Protein AF-B4K2S1-F1 (afdb_monomer_lite)

Radius of gyration: 36.18 Å; chains: 1; bounding box: 112×70×120 Å

Organism: Drosophila grimshawi (NCBI:txid7222)

pLDDT: mean 70.35, std 26.41, range [23.83, 98.25]

Sequence (369 aa):
MHHQQQEQQDNASEANSSDKMQNLFQAGNGLHYSKKSENYGTELRSTKSFSSVDDTKKKKNVSNEPVEVFLGGSCNPTTWRADVAIPALKELGISFYNPQVSDWTPDLIELEHRAKEKARVLFFVMDSETRASAGAIEAAHIAGQNCKQLVLVLHPYKPNQNILNEPISHQEYLDLIRNQLILKELVSRRGLPVLDNIPSGLQRTKDILAGIWDPPSKISSILNTVRGAFDRVNPQGELLTVEQCKRALLFLGYAQSLVNLNNLTKIIINQRESLKLLHTQSTKASSKQLAEEEELLDSTQQQQQQPSQQNCNSSTMPNHELIDFDLFCVISAYLSVLQQEIHESGCISPIKGTNVPPPQVYFTNGESC

InterPro domains:
  IPR039470 Nucleoside 2-deoxyribosyltransferase-like [PF15891] (68-157)

Structure (mmCIF, N/CA/C/O backbone):
data_AF-B4K2S1-F1
#
_entry.id   AF-B4K2S1-F1
#
loop_
_atom_site.group_PDB
_atom_site.id
_atom_site.type_symbol
_atom_site.label_atom_id
_atom_site.label_alt_id
_atom_site.label_comp_id
_atom_site.label_asym_id
_atom_site.label_entity_id
_atom_site.label_seq_id
_atom_site.pdbx_PDB_ins_code
_atom_site.Cartn_x
_atom_site.Cartn_y
_atom_site.Cartn_z
_atom_site.occupancy
_atom_site.B_iso_or_equiv
_atom_site.auth_seq_id
_atom_site.auth_comp_id
_atom_site.auth_asym_id
_atom_site.auth_atom_id
_atom_site.pdbx_PDB_model_num
ATOM 1 N N . MET A 1 1 ? 70.681 -8.640 7.092 1.00 37.59 1 MET A N 1
ATOM 2 C CA . MET A 1 1 ? 71.041 -9.031 5.714 1.00 37.59 1 MET A CA 1
ATOM 3 C C . MET A 1 1 ? 70.298 -8.119 4.751 1.00 37.59 1 MET A C 1
ATOM 5 O O . MET A 1 1 ? 69.103 -7.974 4.947 1.00 37.59 1 MET A O 1
ATOM 9 N N . HIS A 1 2 ? 71.068 -7.476 3.858 1.00 34.84 2 HIS A N 1
ATOM 10 C CA . HIS A 1 2 ? 70.786 -6.741 2.598 1.00 34.84 2 HIS A CA 1
ATOM 11 C C . HIS A 1 2 ? 69.327 -6.502 2.169 1.00 34.84 2 HIS A C 1
ATOM 13 O O . HIS A 1 2 ? 68.510 -7.396 2.314 1.00 34.84 2 HIS A O 1
ATOM 19 N N . HIS A 1 3 ? 68.909 -5.415 1.511 1.00 35.38 3 HIS A N 1
ATOM 20 C CA . HIS A 1 3 ? 69.455 -4.162 0.940 1.00 35.38 3 HIS A CA 1
ATOM 21 C C . HIS A 1 3 ? 68.172 -3.374 0.518 1.00 35.38 3 HIS A C 1
ATOM 23 O O . HIS A 1 3 ? 67.199 -4.008 0.125 1.00 35.38 3 HIS A O 1
ATOM 29 N N . GLN A 1 4 ? 67.994 -2.079 0.821 1.00 32.50 4 GLN A N 1
ATOM 30 C CA . GLN A 1 4 ? 68.390 -0.899 0.015 1.00 32.50 4 GLN A CA 1
ATOM 31 C C . GLN A 1 4 ? 67.547 -0.722 -1.283 1.00 32.50 4 GLN A C 1
ATOM 33 O O . GLN A 1 4 ? 67.605 -1.596 -2.135 1.00 32.50 4 GLN A O 1
ATOM 38 N N . GLN A 1 5 ? 66.596 0.243 -1.307 1.00 35.75 5 GLN A N 1
ATOM 39 C CA . GLN A 1 5 ? 66.582 1.541 -2.064 1.00 35.75 5 GLN A CA 1
ATOM 40 C C . GLN A 1 5 ? 66.397 1.370 -3.600 1.00 35.75 5 GLN A C 1
ATOM 42 O O . GLN A 1 5 ? 66.838 0.372 -4.139 1.00 35.75 5 GLN A O 1
ATOM 47 N N . GLN A 1 6 ? 65.776 2.242 -4.407 1.00 33.81 6 GLN A N 1
ATOM 48 C CA . GLN A 1 6 ? 65.413 3.659 -4.303 1.00 33.81 6 GLN A CA 1
ATOM 49 C C . GLN A 1 6 ? 64.486 4.050 -5.479 1.00 33.81 6 GLN A C 1
ATOM 51 O O . GLN A 1 6 ? 64.653 3.555 -6.587 1.00 33.81 6 GLN A O 1
ATOM 56 N N . GLU A 1 7 ? 63.528 4.931 -5.188 1.00 35.44 7 GLU A N 1
ATOM 57 C CA . GLU A 1 7 ? 63.179 6.189 -5.881 1.00 35.44 7 GLU A CA 1
ATOM 58 C C . GLU A 1 7 ? 63.611 6.446 -7.341 1.00 35.44 7 GLU A C 1
ATOM 60 O O . GLU A 1 7 ? 64.789 6.363 -7.672 1.00 35.44 7 GLU A O 1
ATOM 65 N N . GLN A 1 8 ? 62.691 7.031 -8.124 1.00 31.20 8 GLN A N 1
ATOM 66 C CA . GLN A 1 8 ? 62.992 8.266 -8.866 1.00 31.20 8 GLN A CA 1
ATOM 67 C C . GLN A 1 8 ? 61.721 9.071 -9.194 1.00 31.20 8 GLN A C 1
ATOM 69 O O . GLN A 1 8 ? 60.780 8.574 -9.812 1.00 31.20 8 GLN A O 1
ATOM 74 N N . GLN A 1 9 ? 61.717 10.318 -8.718 1.00 34.84 9 GLN A N 1
ATOM 75 C CA . GLN A 1 9 ? 60.929 11.443 -9.219 1.00 34.84 9 GLN A CA 1
ATOM 76 C C . GLN A 1 9 ? 61.530 11.928 -10.540 1.00 34.84 9 GLN A C 1
ATOM 78 O O . GLN A 1 9 ? 62.746 11.878 -10.688 1.00 34.84 9 GLN A O 1
ATOM 83 N N . ASP A 1 10 ? 60.704 12.510 -11.409 1.00 29.31 10 ASP A N 1
ATOM 84 C CA . ASP A 1 10 ? 61.123 13.636 -12.242 1.00 29.31 10 ASP A CA 1
ATOM 85 C C . ASP A 1 10 ? 59.939 14.559 -12.556 1.00 29.31 10 ASP A C 1
ATOM 87 O O . ASP A 1 10 ? 58.768 14.191 -12.451 1.00 29.31 10 ASP A O 1
ATOM 91 N N . ASN A 1 11 ? 60.293 15.807 -12.833 1.00 28.73 11 ASN A N 1
ATOM 92 C CA . ASN A 1 11 ? 59.547 17.028 -12.567 1.00 28.73 11 ASN A CA 1
ATOM 93 C C . ASN A 1 11 ? 59.281 17.814 -13.875 1.00 28.73 11 ASN A C 1
ATOM 95 O O . ASN A 1 11 ? 60.034 17.684 -14.834 1.00 28.73 11 ASN A O 1
ATOM 99 N N . ALA A 1 12 ? 58.303 18.725 -13.810 1.00 30.77 12 ALA A N 1
ATOM 100 C CA . ALA A 1 12 ? 58.209 20.007 -14.535 1.00 30.77 12 ALA A CA 1
ATOM 101 C C . ALA A 1 12 ? 57.611 20.129 -15.976 1.00 30.77 12 ALA A C 1
ATOM 103 O O . ALA A 1 12 ? 58.151 19.660 -16.970 1.00 30.77 12 ALA A O 1
ATOM 104 N N . SER A 1 13 ? 56.544 20.954 -16.018 1.00 28.53 13 SER A N 1
ATOM 105 C CA . SER A 1 13 ? 56.309 22.182 -16.828 1.00 28.53 13 SER A CA 1
ATOM 106 C C . SER A 1 13 ? 55.915 22.185 -18.327 1.00 28.53 13 SER A C 1
ATOM 108 O O . SER A 1 13 ? 56.674 21.783 -19.196 1.00 28.53 13 SER A O 1
ATOM 110 N N . GLU A 1 14 ? 54.786 22.886 -18.550 1.00 27.66 14 GLU A N 1
ATOM 111 C CA . GLU A 1 14 ? 54.481 23.937 -19.555 1.00 27.66 14 GLU A CA 1
ATOM 112 C C . GLU A 1 14 ? 54.044 23.650 -21.019 1.00 27.66 14 GLU A C 1
ATOM 114 O O . GLU A 1 14 ? 54.748 23.060 -21.825 1.00 27.66 14 GLU A O 1
ATOM 119 N N . ALA A 1 15 ? 52.914 24.313 -21.343 1.00 27.16 15 ALA A N 1
ATOM 120 C CA . ALA A 1 15 ? 52.601 25.115 -22.541 1.00 27.16 15 ALA A CA 1
ATOM 121 C C . ALA A 1 15 ? 51.889 24.517 -23.789 1.00 27.16 15 ALA A C 1
ATOM 123 O O . ALA A 1 15 ? 52.421 23.721 -24.547 1.00 27.16 15 ALA A O 1
ATOM 124 N N . ASN A 1 16 ? 50.730 25.148 -24.054 1.00 25.97 16 ASN A N 1
ATOM 125 C CA . ASN A 1 16 ? 50.201 25.683 -25.323 1.00 25.97 16 ASN A CA 1
ATOM 126 C C . ASN A 1 16 ? 49.608 24.804 -26.454 1.00 25.97 16 ASN A C 1
ATOM 128 O O . ASN A 1 16 ? 50.313 24.174 -27.228 1.00 25.97 16 ASN A O 1
ATOM 132 N N . SER A 1 17 ? 48.317 25.102 -26.689 1.00 26.78 17 SER A N 1
ATOM 133 C CA . SER A 1 17 ? 47.713 25.574 -27.955 1.00 26.78 17 SER A CA 1
ATOM 134 C C . SER A 1 17 ? 47.182 24.578 -29.000 1.00 26.78 17 SER A C 1
ATOM 136 O O . SER A 1 17 ? 47.863 23.653 -29.424 1.00 26.78 17 SER A O 1
ATOM 138 N N . SER A 1 18 ? 46.023 24.993 -29.551 1.00 26.72 18 SER A N 1
ATOM 139 C CA . SER A 1 18 ? 45.386 24.656 -30.849 1.00 26.72 18 SER A CA 1
ATOM 140 C C . SER A 1 18 ? 44.785 23.242 -30.965 1.00 26.72 18 SER A C 1
ATOM 142 O O . SER A 1 18 ? 45.404 22.274 -30.567 1.00 26.72 18 SER A O 1
ATOM 144 N N . ASP A 1 19 ? 43.561 23.017 -31.456 1.00 29.98 19 ASP A N 1
ATOM 145 C CA . ASP A 1 19 ? 42.877 23.721 -32.540 1.00 29.98 19 ASP A CA 1
ATOM 146 C C . ASP A 1 19 ? 41.340 23.735 -32.438 1.00 29.98 19 ASP A C 1
ATOM 148 O O . ASP A 1 19 ? 40.689 22.828 -31.919 1.00 29.98 19 ASP A O 1
ATOM 152 N N . LYS A 1 20 ? 40.791 24.818 -32.998 1.00 28.39 20 LYS A N 1
ATOM 153 C CA . LYS A 1 20 ? 39.378 25.101 -33.285 1.00 28.39 20 LYS A CA 1
ATOM 154 C C . LYS A 1 20 ? 38.900 24.338 -34.524 1.00 28.39 20 LYS A C 1
ATOM 156 O O . LYS A 1 20 ? 39.681 24.153 -35.443 1.00 28.39 20 LYS A O 1
ATOM 161 N N . MET A 1 21 ? 37.587 24.102 -34.612 1.00 27.36 21 MET A N 1
ATOM 162 C CA . MET A 1 21 ? 36.674 24.380 -35.750 1.00 27.36 21 MET A CA 1
ATOM 163 C C . MET A 1 21 ? 35.331 23.685 -35.429 1.00 27.36 21 MET A C 1
ATOM 165 O O . MET A 1 21 ? 35.341 22.588 -34.897 1.00 27.36 21 MET A O 1
ATOM 169 N N . GLN A 1 22 ? 34.130 24.207 -35.672 1.00 28.95 22 GLN A N 1
ATOM 170 C CA . GLN A 1 22 ? 33.654 25.275 -36.547 1.00 28.95 22 GLN A CA 1
ATOM 171 C C . GLN A 1 22 ? 32.199 25.576 -36.144 1.00 28.95 22 GLN A C 1
ATOM 173 O O . GLN A 1 22 ? 31.423 24.648 -35.935 1.00 28.95 22 GLN A O 1
ATOM 178 N N . ASN A 1 23 ? 31.805 26.849 -36.100 1.00 24.78 23 ASN A N 1
ATOM 179 C CA . ASN A 1 23 ? 30.413 27.241 -36.296 1.00 24.78 23 ASN A CA 1
ATOM 180 C C . ASN A 1 23 ? 30.345 28.619 -36.975 1.00 24.78 23 ASN A C 1
ATOM 182 O O . ASN A 1 23 ? 30.964 29.572 -36.514 1.00 24.78 23 ASN A O 1
ATOM 186 N N . LEU A 1 24 ? 29.520 28.654 -38.025 1.00 24.28 24 LEU A N 1
ATOM 187 C CA . LEU A 1 24 ? 28.598 29.719 -38.434 1.00 24.28 24 LEU A CA 1
ATOM 188 C C . LEU A 1 24 ? 29.069 31.035 -39.111 1.00 24.28 24 LEU A C 1
ATOM 190 O O . LEU A 1 24 ? 29.778 31.860 -38.551 1.00 24.28 24 LEU A O 1
ATOM 194 N N . PHE A 1 25 ? 28.408 31.243 -40.263 1.00 25.42 25 PHE A N 1
ATOM 195 C CA . PHE A 1 25 ? 27.874 32.473 -40.879 1.00 25.42 25 PHE A CA 1
ATOM 196 C C . PHE A 1 25 ? 28.772 33.474 -41.627 1.00 25.42 25 PHE A C 1
ATOM 198 O O . PHE A 1 25 ? 29.566 34.194 -41.041 1.00 25.42 25 PHE A O 1
ATOM 205 N N . GLN A 1 26 ? 28.442 33.642 -42.918 1.00 27.00 26 GLN A N 1
ATOM 206 C CA . GLN A 1 26 ? 28.253 34.909 -43.658 1.00 27.00 26 GLN A CA 1
ATOM 207 C C . GLN A 1 26 ? 27.414 34.564 -44.913 1.00 27.00 26 GLN A C 1
ATOM 209 O O . GLN A 1 26 ? 27.761 33.646 -45.644 1.00 27.00 26 GLN A O 1
ATOM 214 N N . ALA A 1 27 ? 26.160 35.008 -45.048 1.00 26.55 27 ALA A N 1
ATOM 215 C CA . ALA A 1 27 ? 25.679 36.343 -45.430 1.00 26.55 27 ALA A CA 1
ATOM 216 C C . ALA A 1 27 ? 25.989 36.719 -46.895 1.00 26.55 27 ALA A C 1
ATOM 218 O O . ALA A 1 27 ? 27.134 36.948 -47.264 1.00 26.55 27 ALA A O 1
ATOM 219 N N . GLY A 1 28 ? 24.929 36.842 -47.700 1.00 27.45 28 GLY A N 1
ATOM 220 C CA . GLY A 1 28 ? 24.956 37.362 -49.068 1.00 27.45 28 GLY A CA 1
ATOM 221 C C . GLY A 1 28 ? 23.536 37.652 -49.560 1.00 27.45 28 GLY A C 1
ATOM 222 O O . GLY A 1 28 ? 22.871 36.774 -50.096 1.00 27.45 28 GLY A O 1
ATOM 223 N N . ASN A 1 29 ? 23.069 38.878 -49.313 1.00 27.11 29 ASN A N 1
ATOM 224 C CA . ASN A 1 29 ? 21.771 39.415 -49.733 1.00 27.11 29 ASN A CA 1
ATOM 225 C C . ASN A 1 29 ? 21.826 39.956 -51.171 1.00 27.11 29 ASN A C 1
ATOM 227 O O . ASN A 1 29 ? 22.808 40.586 -51.557 1.00 27.11 29 ASN A O 1
ATOM 231 N N . GLY A 1 30 ? 20.714 39.822 -51.902 1.00 26.41 30 GLY A N 1
ATOM 232 C CA . GLY A 1 30 ? 20.491 40.440 -53.211 1.00 26.41 30 GLY A CA 1
ATOM 233 C C . GLY A 1 30 ? 19.007 40.703 -53.504 1.00 26.41 30 GLY A C 1
ATOM 234 O O . GLY A 1 30 ? 18.333 39.853 -54.061 1.00 26.41 30 GLY A O 1
ATOM 235 N N . LEU A 1 31 ? 18.559 41.904 -53.115 1.00 26.08 31 LEU A N 1
ATOM 236 C CA . LEU A 1 31 ? 17.626 42.840 -53.778 1.00 26.08 31 LEU A CA 1
ATOM 237 C C . LEU A 1 31 ? 16.205 42.429 -54.259 1.00 26.08 31 LEU A C 1
ATOM 239 O O . LEU A 1 31 ? 16.017 41.664 -55.194 1.00 26.08 31 LEU A O 1
ATOM 243 N N . HIS A 1 32 ? 15.254 43.233 -53.755 1.00 27.67 32 HIS A N 1
ATOM 244 C CA . HIS A 1 32 ? 14.254 44.060 -54.469 1.00 27.67 32 HIS A CA 1
ATOM 245 C C . HIS A 1 32 ? 12.749 43.803 -54.221 1.00 27.67 32 HIS A C 1
ATOM 247 O O . HIS A 1 32 ? 12.192 42.738 -54.453 1.00 27.67 32 HIS A O 1
ATOM 253 N N . TYR A 1 33 ? 12.106 44.885 -53.769 1.00 23.83 33 TYR A N 1
ATOM 254 C CA . TYR A 1 33 ? 10.697 45.102 -53.420 1.00 23.83 33 TYR A CA 1
ATOM 255 C C . TYR A 1 33 ? 9.726 45.032 -54.616 1.00 23.83 33 TYR A C 1
ATOM 257 O O . TYR A 1 33 ? 10.010 45.671 -55.628 1.00 23.83 33 TYR A O 1
ATOM 265 N N . SER A 1 34 ? 8.519 44.460 -54.423 1.00 25.62 34 SER A N 1
ATOM 266 C CA . SER A 1 34 ? 7.231 45.139 -54.721 1.00 25.62 34 SER A CA 1
ATOM 267 C C . SER A 1 34 ? 5.971 44.389 -54.212 1.00 25.62 34 SER A C 1
ATOM 269 O O . SER A 1 34 ? 5.609 43.333 -54.713 1.00 25.62 34 SER A O 1
ATOM 271 N N . LYS A 1 35 ? 5.296 44.984 -53.217 1.00 25.73 35 LYS A N 1
ATOM 272 C CA . LYS A 1 35 ? 3.844 45.279 -53.098 1.00 25.73 35 LYS A CA 1
ATOM 273 C C . LYS A 1 35 ? 2.789 44.298 -53.685 1.00 25.73 35 LYS A C 1
ATOM 275 O O . LYS A 1 35 ? 2.522 44.356 -54.879 1.00 25.73 35 LYS A O 1
ATOM 280 N N . LYS A 1 36 ? 2.002 43.624 -52.824 1.00 25.25 36 LYS A N 1
ATOM 281 C CA . LYS A 1 36 ? 0.531 43.809 -52.638 1.00 25.25 36 LYS A CA 1
ATOM 282 C C . LYS A 1 36 ? -0.096 42.765 -51.693 1.00 25.25 36 LYS A C 1
ATOM 284 O O . LYS A 1 36 ? 0.423 41.675 -51.511 1.00 25.25 36 LYS A O 1
ATOM 289 N N . SER A 1 37 ? -1.209 43.191 -51.100 1.00 27.81 37 SER A N 1
ATOM 290 C CA . SER A 1 37 ? -2.151 42.496 -50.219 1.00 27.81 37 SER A CA 1
ATOM 291 C C . SER A 1 37 ? -2.709 41.189 -50.782 1.00 27.81 37 SER A C 1
ATOM 293 O O . SER A 1 37 ? -3.008 41.159 -51.969 1.00 27.81 37 SER A O 1
ATOM 295 N N . GLU A 1 38 ? -2.990 40.206 -49.919 1.00 24.88 38 GLU A N 1
ATOM 296 C CA . GLU A 1 38 ? -4.340 39.646 -49.700 1.00 24.88 38 GLU A CA 1
ATOM 297 C C . GLU A 1 38 ? -4.339 38.444 -48.739 1.00 24.88 38 GLU A C 1
ATOM 299 O O . GLU A 1 38 ? -3.344 37.747 -48.559 1.00 24.88 38 GLU A O 1
ATOM 304 N N . ASN A 1 39 ? -5.494 38.275 -48.093 1.00 37.00 39 ASN A N 1
ATOM 305 C CA . ASN A 1 39 ? -5.885 37.220 -47.166 1.00 37.00 39 ASN A CA 1
ATOM 306 C C . ASN A 1 39 ? -5.498 35.805 -47.615 1.00 37.00 39 ASN A C 1
ATOM 308 O O . ASN A 1 39 ? -5.824 35.412 -48.729 1.00 37.00 39 ASN A O 1
ATOM 312 N N . TYR A 1 40 ? -4.999 34.995 -46.678 1.00 26.02 40 TYR A N 1
ATOM 313 C CA . TYR A 1 40 ? -5.119 33.539 -46.736 1.00 26.02 40 TYR A CA 1
ATOM 314 C C . TYR A 1 40 ? -5.434 32.983 -45.347 1.00 26.02 40 TYR A C 1
ATOM 316 O O . TYR A 1 40 ? -4.581 32.928 -44.466 1.00 26.02 40 TYR A O 1
ATOM 324 N N . GLY A 1 41 ? -6.672 32.527 -45.171 1.00 34.78 41 GLY A N 1
ATOM 325 C CA . GLY A 1 41 ? -6.892 31.302 -44.423 1.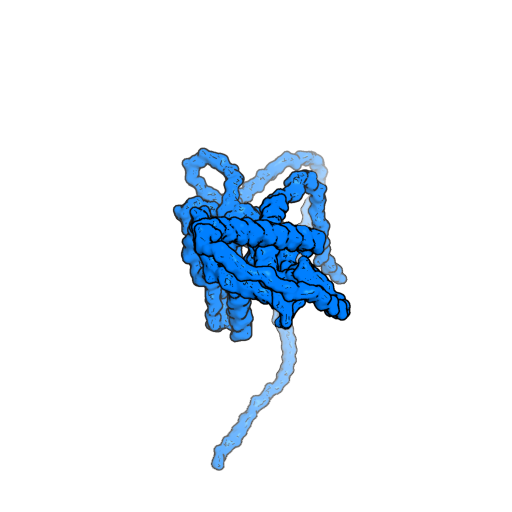00 34.78 41 GLY A CA 1
ATOM 326 C C . GLY A 1 41 ? -6.822 30.155 -45.416 1.00 34.78 41 GLY A C 1
ATOM 327 O O . GLY A 1 41 ? -7.592 30.179 -46.368 1.00 34.78 41 GLY A O 1
ATOM 328 N N . THR A 1 42 ? -5.935 29.178 -45.219 1.00 28.38 42 THR A N 1
ATOM 329 C CA . THR A 1 42 ? -6.174 27.774 -45.596 1.00 28.38 42 THR A CA 1
ATOM 330 C C . THR A 1 42 ? -5.104 26.839 -45.009 1.00 28.38 42 THR A C 1
ATOM 332 O O . THR A 1 42 ? -3.924 27.165 -44.966 1.00 28.38 42 THR A O 1
ATOM 335 N N . GLU A 1 43 ? -5.581 25.656 -44.620 1.00 28.23 43 GLU A N 1
ATOM 336 C CA . GLU A 1 43 ? -4.901 24.350 -44.579 1.00 28.23 43 GLU A CA 1
ATOM 337 C C . GLU A 1 43 ? -3.970 23.986 -43.411 1.00 28.23 43 GLU A C 1
ATOM 339 O O . GLU A 1 43 ? -2.746 24.088 -43.434 1.00 28.23 43 GLU A O 1
ATOM 344 N N . LEU A 1 44 ? -4.623 23.357 -42.429 1.00 29.77 44 LEU A N 1
ATOM 345 C CA . LEU A 1 44 ? -4.085 22.312 -41.565 1.00 29.77 44 LEU A CA 1
ATOM 346 C C . LEU A 1 44 ? -3.413 21.210 -42.401 1.00 29.77 44 LEU A C 1
ATOM 348 O O . LEU A 1 44 ? -4.088 20.354 -42.978 1.00 29.77 44 LEU A O 1
ATOM 352 N N . ARG A 1 45 ? -2.079 21.160 -42.395 1.00 29.77 45 ARG A N 1
ATOM 353 C CA . ARG A 1 45 ? -1.347 19.967 -42.826 1.00 29.77 45 ARG A CA 1
ATOM 354 C C . ARG A 1 45 ? -1.214 19.018 -41.638 1.00 29.77 45 ARG A C 1
ATOM 356 O O . ARG A 1 45 ? -0.332 19.142 -40.797 1.00 29.77 45 ARG A O 1
ATOM 363 N N . SER A 1 46 ? -2.163 18.089 -41.573 1.00 38.78 46 SER A N 1
ATOM 364 C CA . SER A 1 46 ? -2.177 16.949 -40.662 1.00 38.78 46 SER A CA 1
ATOM 365 C C . SER A 1 46 ? -0.969 16.043 -40.925 1.00 38.78 46 SER A C 1
ATOM 367 O O . SER A 1 46 ? -0.904 15.378 -41.958 1.00 38.78 46 SER A O 1
ATOM 369 N N . THR A 1 47 ? -0.032 15.978 -39.980 1.00 32.50 47 THR A N 1
ATOM 370 C CA . THR A 1 47 ? 0.889 14.844 -39.840 1.00 32.50 47 THR A CA 1
ATOM 371 C C . THR A 1 47 ? 0.405 13.999 -38.671 1.00 32.50 47 THR A C 1
ATOM 373 O O . THR A 1 47 ? 0.658 14.300 -37.507 1.00 32.50 47 THR A O 1
ATOM 376 N N . LYS A 1 48 ? -0.380 12.972 -39.006 1.00 35.16 48 LYS A N 1
ATOM 377 C CA . LYS A 1 48 ? -0.819 11.919 -38.091 1.00 35.16 48 LYS A CA 1
ATOM 378 C C . LYS A 1 48 ? 0.394 11.102 -37.640 1.00 35.16 48 LYS A C 1
ATOM 380 O O . LYS A 1 48 ? 1.021 10.460 -38.478 1.00 35.16 48 LYS A O 1
ATOM 385 N N . SER A 1 49 ? 0.636 11.058 -36.335 1.00 30.44 49 SER A N 1
ATOM 386 C CA . SER A 1 49 ? 1.372 9.971 -35.688 1.00 30.44 49 SER 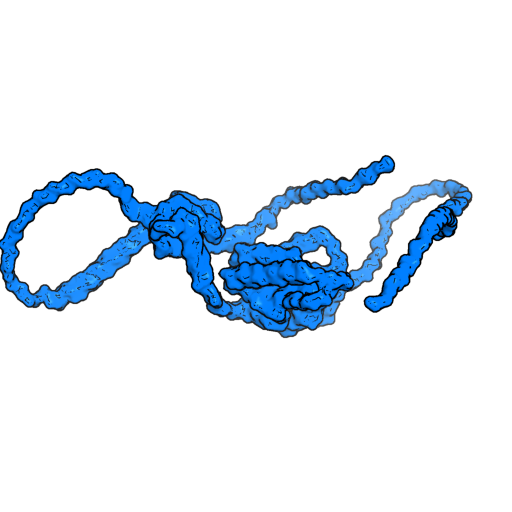A CA 1
ATOM 387 C C . SER A 1 49 ? 0.371 9.192 -34.844 1.00 30.44 49 SER A C 1
ATOM 389 O O . SER A 1 49 ? -0.290 9.743 -33.967 1.00 30.44 49 SER A O 1
ATOM 391 N N . PHE A 1 50 ? 0.177 7.933 -35.223 1.00 30.31 50 PHE A N 1
ATOM 392 C CA . PHE A 1 50 ? -0.832 7.026 -34.695 1.00 30.31 50 PHE A CA 1
ATOM 393 C C . PHE A 1 50 ? -0.472 6.575 -33.274 1.00 30.31 50 PHE A C 1
ATOM 395 O O . PHE A 1 50 ? 0.572 5.963 -33.066 1.00 30.31 50 PHE A O 1
ATOM 402 N N . SER A 1 51 ? -1.367 6.809 -32.312 1.00 35.22 51 SER A N 1
ATOM 403 C CA . SER A 1 51 ? -1.490 5.941 -31.142 1.00 35.22 51 SER A CA 1
ATOM 404 C C . SER A 1 51 ? -2.087 4.612 -31.612 1.00 35.22 51 SER A C 1
ATOM 406 O O . SER A 1 51 ? -3.091 4.590 -32.326 1.00 35.22 51 SER A O 1
ATOM 408 N N . SER A 1 52 ? -1.437 3.499 -31.276 1.00 34.41 52 SER A N 1
ATOM 409 C CA . SER A 1 52 ? -1.892 2.168 -31.679 1.00 34.41 52 SER A CA 1
ATOM 410 C C . SER A 1 52 ? -3.168 1.802 -30.914 1.00 34.41 52 SER A C 1
ATOM 412 O O . SER A 1 52 ? -3.123 1.379 -29.759 1.00 34.41 52 SER A O 1
ATOM 414 N N . VAL A 1 53 ? -4.316 2.022 -31.553 1.00 42.22 53 VAL A N 1
ATOM 415 C CA . VAL A 1 53 ? -5.581 1.355 -31.244 1.00 42.22 53 VAL A CA 1
ATOM 416 C C . VAL A 1 53 ? -5.688 0.168 -32.193 1.00 42.22 53 VAL A C 1
ATOM 418 O O . VAL A 1 53 ? -5.813 0.348 -33.401 1.00 42.22 53 VAL A O 1
ATOM 421 N N . ASP A 1 54 ? -5.576 -1.047 -31.663 1.00 37.25 54 ASP A N 1
ATOM 422 C CA . ASP A 1 54 ? -5.787 -2.247 -32.468 1.00 37.25 54 ASP A CA 1
ATOM 423 C C . ASP A 1 54 ? -7.297 -2.469 -32.645 1.00 37.25 54 ASP A C 1
ATOM 425 O O . ASP A 1 54 ? -8.034 -2.767 -31.699 1.00 37.25 54 ASP A O 1
ATOM 429 N N . ASP A 1 55 ? -7.749 -2.250 -33.878 1.00 36.78 55 ASP A N 1
ATOM 430 C CA . ASP A 1 55 ? -9.109 -2.438 -34.370 1.00 36.78 55 ASP A CA 1
ATOM 431 C C . ASP A 1 55 ? -9.442 -3.938 -34.453 1.00 36.78 55 ASP A C 1
ATOM 433 O O . ASP A 1 55 ? -9.114 -4.625 -35.423 1.00 36.78 55 ASP A O 1
ATOM 437 N N . THR A 1 56 ? -10.215 -4.449 -33.494 1.00 36.56 56 THR A N 1
ATOM 438 C CA . THR A 1 56 ? -11.104 -5.587 -33.767 1.00 36.56 56 THR A CA 1
ATOM 439 C C . THR A 1 56 ? -12.523 -5.069 -33.954 1.00 36.56 56 THR A C 1
ATOM 441 O O . THR A 1 56 ? -13.157 -4.514 -33.060 1.00 36.56 56 THR A O 1
ATOM 444 N N . LYS A 1 57 ? -13.027 -5.225 -35.181 1.00 39.03 57 LYS A N 1
ATOM 445 C CA . LYS A 1 57 ? -14.353 -4.789 -35.628 1.00 39.03 57 LYS A CA 1
ATOM 446 C C . LYS A 1 57 ? -15.475 -5.270 -34.695 1.00 39.03 57 LYS A C 1
ATOM 448 O O . LYS A 1 57 ? -16.007 -6.365 -34.870 1.00 39.03 57 LYS A O 1
ATOM 453 N N . LYS A 1 58 ? -15.944 -4.390 -33.808 1.00 33.50 58 LYS A N 1
ATOM 454 C CA . LYS A 1 58 ? -17.345 -4.336 -33.360 1.00 33.50 58 LYS A CA 1
ATOM 455 C C . LYS A 1 58 ? -17.656 -2.940 -32.817 1.00 33.50 58 LYS A C 1
ATOM 457 O O . LYS A 1 58 ? -17.165 -2.547 -31.769 1.00 33.50 58 LYS A O 1
ATOM 462 N N . LYS A 1 59 ? -18.506 -2.190 -33.529 1.00 41.03 59 LYS A N 1
ATOM 463 C CA . LYS A 1 59 ? -19.117 -0.947 -33.031 1.00 41.03 59 LYS A CA 1
ATOM 464 C C . LYS A 1 59 ? -19.719 -1.187 -31.639 1.00 41.03 59 LYS A C 1
ATOM 466 O O . LYS A 1 59 ? -20.643 -1.994 -31.542 1.00 41.03 59 LYS A O 1
ATOM 471 N N . LYS A 1 60 ? -19.264 -0.456 -30.617 1.00 34.53 60 LYS A N 1
ATOM 472 C CA . LYS A 1 60 ? -20.040 -0.055 -29.428 1.00 34.53 60 LYS A CA 1
ATOM 473 C C . LYS A 1 60 ? -19.253 0.990 -28.625 1.00 34.53 60 LYS A C 1
ATOM 475 O O . LYS A 1 60 ? -18.038 0.915 -28.554 1.00 34.53 60 LYS A O 1
ATOM 480 N N . ASN A 1 61 ? -19.990 1.978 -28.123 1.00 31.88 61 ASN A N 1
ATOM 481 C CA . ASN A 1 61 ? -19.586 3.154 -27.346 1.00 31.88 61 ASN A CA 1
ATOM 482 C C . ASN A 1 61 ? -18.267 3.023 -26.567 1.00 31.88 61 ASN A C 1
ATOM 484 O O . ASN A 1 61 ? -18.103 2.061 -25.824 1.00 31.88 61 ASN A O 1
ATOM 488 N N . VAL A 1 62 ? -17.407 4.048 -26.649 1.00 42.97 62 VAL A N 1
ATOM 489 C CA . VAL A 1 62 ? -16.375 4.315 -25.634 1.00 42.97 62 VAL A CA 1
ATOM 490 C C . VAL A 1 62 ? -17.119 4.552 -24.325 1.00 42.97 62 VAL A C 1
ATOM 492 O O . VAL A 1 62 ? -17.634 5.640 -24.066 1.00 42.97 62 VAL A O 1
ATOM 495 N N . SER A 1 63 ? -17.307 3.490 -23.557 1.00 38.00 63 SER A N 1
ATOM 496 C CA . SER A 1 63 ? -17.906 3.581 -22.248 1.00 38.00 63 SER A CA 1
ATOM 497 C C . SER A 1 63 ? -16.891 4.269 -21.338 1.00 38.00 63 SER A C 1
ATOM 499 O O . SER A 1 63 ? -15.717 3.911 -21.302 1.00 38.00 63 SER A O 1
ATOM 501 N N . ASN A 1 64 ? -17.346 5.279 -20.598 1.00 45.47 64 ASN A N 1
ATOM 502 C CA . ASN A 1 64 ? -16.671 5.788 -19.403 1.00 45.47 64 ASN A CA 1
ATOM 503 C C . ASN A 1 64 ? -16.686 4.702 -18.301 1.00 45.47 64 ASN A C 1
ATOM 505 O O . ASN A 1 64 ? -17.121 4.965 -17.182 1.00 45.47 64 ASN A O 1
ATOM 509 N N . GLU A 1 65 ? -16.303 3.467 -18.628 1.00 52.91 65 GLU A N 1
ATOM 510 C CA . GLU A 1 65 ? -16.159 2.398 -17.647 1.00 52.91 65 GLU A CA 1
ATOM 511 C C . GLU A 1 65 ? -15.007 2.784 -16.708 1.00 52.91 65 GLU A C 1
ATOM 513 O O . GLU A 1 65 ? -13.954 3.240 -17.176 1.00 52.91 65 GLU A O 1
ATOM 518 N N . PRO A 1 66 ? -15.204 2.691 -15.385 1.00 60.69 66 PRO A N 1
ATOM 519 C CA . PRO A 1 66 ? -14.141 2.927 -14.424 1.00 60.69 66 PRO A CA 1
ATOM 520 C C . PRO A 1 66 ? -12.974 1.985 -14.716 1.00 60.69 66 PRO A C 1
ATOM 522 O O . PRO A 1 66 ? -13.167 0.785 -14.881 1.00 60.69 66 PRO A O 1
ATOM 525 N N . VAL A 1 67 ? -11.759 2.530 -14.760 1.00 75.19 67 VAL A N 1
ATOM 526 C CA . VAL A 1 67 ? -10.546 1.710 -14.780 1.00 75.19 67 VAL A CA 1
ATOM 527 C C . VAL A 1 67 ? -10.556 0.832 -13.534 1.00 75.19 67 VAL A C 1
ATOM 529 O O . VAL A 1 67 ? -10.739 1.340 -12.433 1.00 75.19 67 VAL A O 1
ATOM 532 N N . GLU A 1 68 ? -10.337 -0.469 -13.683 1.00 86.31 68 GLU A N 1
ATOM 533 C CA . GLU A 1 68 ? -10.307 -1.366 -12.528 1.00 86.31 68 GLU A CA 1
ATOM 534 C C . GLU A 1 68 ? -8.947 -1.353 -11.833 1.00 86.31 68 GLU A C 1
ATOM 536 O O . GLU A 1 68 ? -8.900 -1.349 -10.603 1.00 86.31 68 GLU A O 1
ATOM 541 N N . VAL A 1 69 ? -7.852 -1.288 -12.599 1.00 94.94 69 VAL A N 1
ATOM 542 C CA . VAL A 1 69 ? -6.486 -1.374 -12.064 1.00 94.94 69 VAL A CA 1
ATOM 543 C C . VAL A 1 69 ? -5.607 -0.206 -12.515 1.00 94.94 69 VAL A C 1
ATOM 545 O O . VAL A 1 69 ? -5.437 0.039 -13.707 1.00 94.94 69 VAL A O 1
ATOM 548 N N . PHE A 1 70 ? -4.972 0.493 -11.576 1.00 96.06 70 PHE A N 1
ATOM 549 C CA . PHE A 1 70 ? -3.902 1.453 -11.881 1.00 96.06 70 PHE A CA 1
ATOM 550 C C . PHE A 1 70 ? -2.529 0.780 -11.773 1.00 96.06 70 PHE A C 1
ATOM 552 O O . PHE A 1 70 ? -2.252 0.133 -10.765 1.00 96.06 70 PHE A O 1
ATOM 559 N N . LEU A 1 71 ? -1.658 0.959 -12.773 1.00 96.44 71 LEU A N 1
ATOM 560 C CA . LEU A 1 71 ? -0.320 0.351 -12.819 1.00 96.44 71 LEU A CA 1
ATOM 561 C C . LEU A 1 71 ? 0.767 1.325 -12.335 1.00 96.44 71 LEU A C 1
ATOM 563 O O . LEU A 1 71 ? 1.431 1.977 -13.143 1.00 96.44 71 LEU A O 1
ATOM 567 N N . GLY A 1 72 ? 0.969 1.422 -11.022 1.00 94.75 72 GLY A N 1
ATOM 568 C CA . GLY A 1 72 ? 1.952 2.309 -10.386 1.00 94.75 72 GLY A CA 1
ATOM 569 C C . GLY A 1 72 ? 3.319 1.666 -10.124 1.00 94.75 72 GLY A C 1
ATOM 570 O O . GLY A 1 72 ? 3.512 0.467 -10.312 1.00 94.75 72 GLY A O 1
ATOM 571 N N . GLY A 1 73 ? 4.280 2.468 -9.663 1.00 94.31 73 GLY A N 1
ATOM 572 C CA . GLY A 1 73 ? 5.633 2.011 -9.326 1.00 94.31 73 GLY A CA 1
ATOM 573 C C . GLY A 1 73 ? 6.664 2.269 -10.427 1.00 94.31 73 GLY A C 1
ATOM 574 O O . GLY A 1 73 ? 6.457 3.140 -11.272 1.00 94.31 73 GLY A O 1
ATOM 575 N N . SER A 1 74 ? 7.780 1.538 -10.398 1.00 93.25 74 SER A N 1
ATOM 576 C CA . SER A 1 74 ? 8.963 1.755 -11.241 1.00 93.25 74 SER A CA 1
ATOM 577 C C . SER A 1 74 ? 8.609 1.942 -12.718 1.00 93.25 74 SER A C 1
ATOM 579 O O . SER A 1 74 ? 7.839 1.165 -13.285 1.00 93.25 74 SER A O 1
ATOM 581 N N . CYS A 1 75 ? 9.156 2.998 -13.324 1.00 88.31 75 CYS A N 1
ATOM 582 C CA . CYS A 1 75 ? 8.943 3.372 -14.724 1.00 88.31 75 CYS A CA 1
ATOM 583 C C . CYS A 1 75 ? 10.179 2.994 -15.550 1.00 88.31 75 CYS A C 1
ATOM 585 O O . CYS A 1 75 ? 10.608 1.848 -15.511 1.00 88.31 75 CYS A O 1
ATOM 587 N N . ASN A 1 76 ? 10.777 3.929 -16.284 1.00 83.69 76 ASN A N 1
ATOM 588 C CA . ASN A 1 76 ? 11.935 3.645 -17.130 1.00 83.69 76 ASN A CA 1
ATOM 589 C C . ASN A 1 76 ? 13.160 3.248 -16.272 1.00 83.69 76 ASN A C 1
ATOM 591 O O . ASN A 1 76 ? 13.402 3.892 -15.247 1.00 83.69 76 ASN A O 1
ATOM 595 N N . PRO A 1 77 ? 13.925 2.209 -16.656 1.00 88.81 77 PRO A N 1
ATOM 596 C CA . PRO A 1 77 ? 13.890 1.482 -17.932 1.00 88.81 77 PRO A CA 1
ATOM 597 C C . PRO A 1 77 ? 13.023 0.206 -17.921 1.00 88.81 77 PRO A C 1
ATOM 599 O O . PRO A 1 77 ? 13.078 -0.571 -18.866 1.00 88.81 77 PRO A O 1
ATOM 602 N N . THR A 1 78 ? 12.246 -0.031 -16.865 1.00 90.56 78 THR A N 1
ATOM 603 C CA . THR A 1 78 ? 11.558 -1.310 -16.643 1.00 90.56 78 THR A CA 1
ATOM 604 C C . THR A 1 78 ? 10.472 -1.591 -17.683 1.00 90.56 78 THR A C 1
ATOM 606 O O . THR A 1 78 ? 9.785 -0.682 -18.164 1.00 90.56 78 THR A O 1
ATOM 609 N N . THR A 1 79 ? 10.269 -2.876 -17.978 1.00 93.75 79 THR A N 1
ATOM 610 C CA . THR A 1 79 ? 9.305 -3.357 -18.981 1.00 93.75 79 THR A CA 1
ATOM 611 C C . THR A 1 79 ? 8.188 -4.216 -18.392 1.00 93.75 79 THR A C 1
ATOM 613 O O . THR A 1 79 ? 7.317 -4.680 -19.125 1.00 93.75 79 THR A O 1
ATOM 616 N N . TRP A 1 80 ? 8.133 -4.377 -17.064 1.00 96.00 80 TRP A N 1
ATOM 617 C CA . TRP A 1 80 ? 7.171 -5.258 -16.386 1.00 96.00 80 TRP A CA 1
ATOM 618 C C . TRP A 1 80 ? 5.706 -5.007 -16.772 1.00 96.00 80 TRP A C 1
ATOM 620 O O . TRP A 1 80 ? 4.897 -5.941 -16.791 1.00 96.00 80 TRP A O 1
ATOM 630 N N . ARG A 1 81 ? 5.356 -3.752 -17.099 1.00 96.19 81 ARG A N 1
ATOM 631 C CA . ARG A 1 81 ? 4.027 -3.395 -17.608 1.00 96.19 81 ARG A CA 1
ATOM 632 C C . ARG A 1 81 ? 3.764 -4.055 -18.957 1.00 96.19 81 ARG A C 1
ATOM 634 O O . ARG A 1 81 ? 2.750 -4.729 -19.100 1.00 96.19 81 ARG A O 1
ATOM 641 N N . ALA A 1 82 ? 4.658 -3.858 -19.921 1.00 94.75 82 ALA A N 1
ATOM 642 C CA . ALA A 1 82 ? 4.509 -4.350 -21.287 1.00 94.75 82 ALA A CA 1
ATOM 643 C C . ALA A 1 82 ? 4.652 -5.875 -21.375 1.00 94.75 82 ALA A C 1
ATOM 645 O O . ALA A 1 82 ? 3.856 -6.517 -22.057 1.00 94.75 82 ALA A O 1
ATOM 646 N N . ASP A 1 83 ? 5.614 -6.439 -20.647 1.00 95.75 83 ASP A N 1
ATOM 647 C CA . ASP A 1 83 ? 6.015 -7.839 -20.802 1.00 95.75 83 ASP A CA 1
ATOM 648 C C . ASP A 1 83 ? 5.134 -8.804 -20.003 1.00 95.75 83 ASP A C 1
ATOM 650 O O . ASP A 1 83 ? 4.952 -9.951 -20.406 1.00 95.75 83 ASP A O 1
ATOM 654 N N . VAL A 1 84 ? 4.585 -8.359 -18.865 1.00 96.75 84 VAL A N 1
ATOM 655 C CA . VAL A 1 84 ? 3.896 -9.248 -17.914 1.00 96.75 84 VAL A CA 1
ATOM 656 C C . VAL A 1 84 ? 2.502 -8.740 -17.556 1.00 96.75 84 VAL A C 1
ATOM 658 O O . VAL A 1 84 ? 1.516 -9.441 -17.781 1.00 96.75 84 VAL A O 1
ATOM 661 N N . ALA A 1 85 ? 2.389 -7.528 -17.003 1.00 96.44 85 ALA A N 1
ATOM 662 C CA . ALA A 1 85 ? 1.130 -7.071 -16.413 1.00 96.44 85 ALA A CA 1
ATOM 663 C C . ALA A 1 85 ? 0.029 -6.821 -17.448 1.00 96.44 85 ALA A C 1
ATOM 665 O O . ALA A 1 85 ? -1.086 -7.311 -17.286 1.00 96.44 85 ALA A O 1
ATOM 666 N N . ILE A 1 86 ? 0.326 -6.089 -18.522 1.00 96.69 86 ILE A N 1
ATOM 667 C CA . ILE A 1 86 ? -0.657 -5.754 -19.556 1.00 96.69 86 ILE A CA 1
ATOM 668 C C . ILE A 1 86 ? -1.162 -7.009 -20.287 1.00 96.69 86 ILE A C 1
ATOM 670 O O . ILE A 1 86 ? -2.382 -7.139 -20.413 1.00 96.69 86 ILE A O 1
ATOM 674 N N . PRO A 1 87 ? -0.303 -7.941 -20.752 1.00 97.75 87 PRO A N 1
ATOM 675 C CA . PRO A 1 87 ? -0.767 -9.189 -21.356 1.00 97.75 87 PRO A CA 1
ATOM 676 C C . PRO A 1 87 ? -1.690 -9.989 -20.431 1.00 97.75 87 PRO A C 1
ATOM 678 O O . PRO A 1 87 ? -2.790 -10.355 -20.843 1.00 97.75 87 PRO A O 1
ATOM 681 N N . ALA A 1 88 ? -1.298 -10.176 -19.167 1.00 96.81 88 ALA A N 1
ATOM 682 C CA . ALA A 1 88 ? -2.085 -10.930 -18.195 1.00 96.81 88 ALA A CA 1
ATOM 683 C C . ALA A 1 88 ? -3.440 -10.269 -17.885 1.00 96.81 88 ALA A C 1
ATOM 685 O O . ALA A 1 88 ? -4.466 -10.942 -17.837 1.00 96.81 88 ALA A O 1
ATOM 686 N N . LEU A 1 89 ? -3.480 -8.943 -17.709 1.00 95.62 89 LEU A N 1
ATOM 687 C CA . LEU A 1 89 ? -4.734 -8.223 -17.452 1.00 95.62 89 LEU A CA 1
ATOM 688 C C . LEU A 1 89 ? -5.681 -8.280 -18.656 1.00 95.62 89 LEU A C 1
ATOM 690 O O . LEU A 1 89 ? -6.882 -8.473 -18.471 1.00 95.62 89 LEU A O 1
ATOM 694 N N . LYS A 1 90 ? -5.147 -8.184 -19.883 1.00 95.12 90 LYS A N 1
ATOM 695 C CA . LYS A 1 90 ? -5.933 -8.358 -21.115 1.00 95.12 90 LYS A CA 1
ATOM 696 C C . LYS A 1 90 ? -6.528 -9.760 -21.219 1.00 95.12 90 LYS A C 1
ATOM 698 O O . LYS A 1 90 ? -7.703 -9.881 -21.550 1.00 95.12 90 LYS A O 1
ATOM 703 N N . GLU A 1 91 ? -5.749 -10.798 -20.920 1.00 95.75 91 GLU A N 1
ATOM 704 C CA . GLU A 1 91 ? -6.223 -12.189 -20.911 1.00 95.75 91 GLU A CA 1
ATOM 705 C C . GLU A 1 91 ? -7.349 -12.404 -19.889 1.00 95.75 91 GLU A C 1
ATOM 707 O O . GLU A 1 91 ? -8.329 -13.092 -20.165 1.00 95.75 91 GLU A O 1
ATOM 712 N N . LEU A 1 92 ? -7.249 -11.751 -18.729 1.00 91.38 92 LEU A N 1
ATOM 713 C CA . LEU A 1 92 ? -8.264 -11.790 -17.676 1.00 91.38 92 LEU A CA 1
ATOM 714 C C . LEU A 1 92 ? -9.483 -10.891 -17.949 1.00 91.38 92 LEU A C 1
ATOM 716 O O . LEU A 1 92 ? -10.443 -10.939 -17.182 1.00 91.38 92 LEU A O 1
ATOM 720 N N . GLY A 1 93 ? -9.458 -10.075 -19.008 1.00 93.00 93 GLY A N 1
ATOM 721 C CA . GLY A 1 93 ? -10.518 -9.114 -19.319 1.00 93.00 93 GLY A CA 1
ATOM 722 C C . GLY A 1 93 ? -10.629 -7.952 -18.324 1.00 93.00 93 GLY A C 1
ATOM 723 O O . GLY A 1 93 ? -11.689 -7.340 -18.237 1.00 93.00 93 GLY A O 1
ATOM 724 N N . ILE A 1 94 ? -9.561 -7.655 -17.577 1.00 93.19 94 ILE A N 1
ATOM 725 C CA . ILE A 1 94 ? -9.522 -6.598 -16.558 1.00 93.19 94 ILE A CA 1
ATOM 726 C C . ILE A 1 94 ? -9.060 -5.288 -17.202 1.00 93.19 94 ILE A C 1
ATOM 728 O O . ILE A 1 94 ? -8.021 -5.239 -17.869 1.00 93.19 94 ILE A O 1
ATOM 732 N N . SER A 1 95 ? -9.807 -4.204 -16.982 1.00 94.38 95 SER A N 1
ATOM 733 C CA . SER A 1 95 ? -9.419 -2.881 -17.491 1.00 94.38 95 SER A CA 1
ATOM 734 C C . SER A 1 95 ? -8.309 -2.245 -16.643 1.00 94.38 95 SER A C 1
ATOM 736 O O . SER A 1 95 ? -8.268 -2.391 -15.420 1.00 94.38 95 SER A O 1
ATOM 738 N N . PHE A 1 96 ? -7.393 -1.512 -17.280 1.00 95.38 96 PHE A N 1
ATOM 739 C CA . PHE A 1 96 ? -6.241 -0.929 -16.591 1.00 95.38 96 PHE A CA 1
ATOM 740 C C . PHE A 1 96 ? -5.855 0.455 -17.123 1.00 95.38 96 PHE A C 1
ATOM 742 O O . PHE A 1 96 ? -6.139 0.800 -18.270 1.00 95.38 96 PHE A O 1
ATOM 749 N N . TYR A 1 97 ? -5.161 1.232 -16.289 1.00 94.75 97 TYR A N 1
ATOM 750 C CA . TYR A 1 97 ? -4.500 2.480 -16.666 1.00 94.75 97 TYR A CA 1
ATOM 751 C C . TYR A 1 97 ? -2.987 2.334 -16.525 1.00 94.75 97 TYR A C 1
ATOM 753 O O . TYR A 1 97 ? -2.476 2.019 -15.447 1.00 94.75 97 TYR A O 1
ATOM 761 N N . ASN A 1 98 ? -2.278 2.586 -17.623 1.00 93.44 98 ASN A N 1
ATOM 762 C CA . ASN A 1 98 ? -0.825 2.634 -17.661 1.00 93.44 98 ASN A CA 1
ATOM 763 C C . ASN A 1 98 ? -0.354 4.105 -17.647 1.00 93.44 98 ASN A C 1
ATOM 765 O O . ASN A 1 98 ? -0.555 4.782 -18.654 1.00 93.44 98 ASN A O 1
ATOM 769 N N . PRO A 1 99 ? 0.276 4.597 -16.562 1.00 90.00 99 PRO A N 1
ATOM 770 C CA . PRO A 1 99 ? 0.813 5.960 -16.497 1.00 90.00 99 PRO A CA 1
ATOM 771 C C . PRO A 1 99 ? 2.097 6.155 -17.321 1.00 90.00 99 PRO A C 1
ATOM 773 O O . PRO A 1 99 ? 2.481 7.283 -17.608 1.00 90.00 99 PRO A O 1
ATOM 776 N N . GLN A 1 100 ? 2.791 5.078 -17.703 1.00 85.25 100 GLN A N 1
ATOM 777 C CA . GLN A 1 100 ? 4.077 5.177 -18.388 1.00 85.25 100 GLN A CA 1
ATOM 778 C C . GLN A 1 100 ? 3.881 5.595 -19.851 1.00 85.25 100 GLN A C 1
ATOM 780 O O . GLN A 1 100 ? 3.377 4.822 -20.668 1.00 85.25 100 GLN A O 1
ATOM 785 N N . VAL A 1 101 ? 4.321 6.812 -20.169 1.00 83.12 101 VAL A N 1
ATOM 786 C CA . VAL A 1 101 ? 4.335 7.398 -21.518 1.00 83.12 101 VAL A CA 1
ATOM 787 C C . VAL A 1 101 ? 5.771 7.677 -21.980 1.00 83.12 101 VAL A C 1
ATOM 789 O O . VAL A 1 101 ? 6.681 7.758 -21.155 1.00 83.12 101 VAL A O 1
ATOM 792 N N . SER A 1 102 ? 5.982 7.830 -23.293 1.00 79.56 102 SER A N 1
ATOM 793 C CA . SER A 1 102 ? 7.281 8.234 -23.858 1.00 79.56 102 SER A CA 1
ATOM 794 C C . SER A 1 102 ? 7.632 9.683 -23.523 1.00 79.56 102 SER A C 1
ATOM 796 O O . SER A 1 102 ? 8.759 9.966 -23.129 1.00 79.56 102 SER A O 1
ATOM 798 N N . ASP A 1 103 ? 6.648 10.575 -23.638 1.00 81.69 103 ASP A N 1
ATOM 799 C CA . ASP A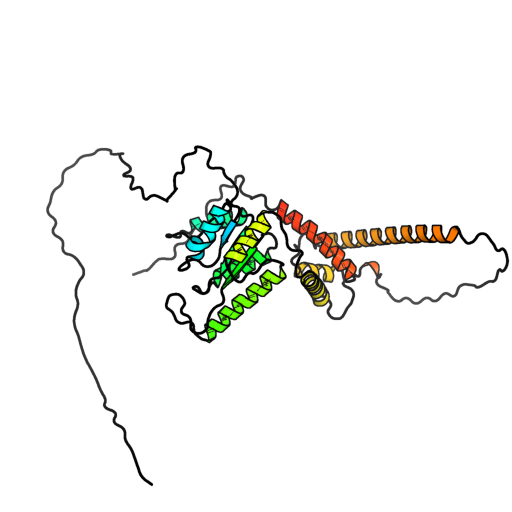 1 103 ? 6.805 12.018 -23.489 1.00 81.69 103 ASP A CA 1
ATOM 800 C C . ASP A 1 103 ? 5.935 12.495 -22.329 1.00 81.69 103 ASP A C 1
ATOM 802 O O . ASP A 1 103 ? 4.715 12.633 -22.451 1.00 81.69 103 ASP A O 1
ATOM 806 N N . TRP A 1 104 ? 6.561 12.691 -21.170 1.00 83.44 104 TRP A N 1
ATOM 807 C CA . TRP A 1 104 ? 5.852 13.140 -19.980 1.00 83.44 104 TRP A CA 1
ATOM 808 C C . TRP A 1 104 ? 5.618 14.652 -20.021 1.00 83.44 104 TRP A C 1
ATOM 810 O O . TRP A 1 104 ? 6.544 15.427 -20.267 1.00 83.44 104 TRP A O 1
ATOM 820 N N . THR A 1 105 ? 4.390 15.078 -19.726 1.00 81.88 105 THR A N 1
ATOM 821 C CA . THR A 1 105 ? 4.026 16.488 -19.559 1.00 81.88 105 THR A CA 1
ATOM 822 C C . THR A 1 105 ? 3.322 16.708 -18.216 1.00 81.88 105 THR A C 1
ATOM 824 O O . THR A 1 105 ? 2.685 15.784 -17.703 1.00 81.88 105 THR A O 1
ATOM 827 N N . PRO A 1 106 ? 3.379 17.925 -17.639 1.00 83.38 106 PRO A N 1
ATOM 828 C CA . PRO A 1 106 ? 2.712 18.226 -16.369 1.00 83.38 106 PRO A CA 1
ATOM 829 C C . PRO A 1 106 ? 1.205 17.932 -16.363 1.00 83.38 106 PRO A C 1
ATOM 831 O O . PRO A 1 106 ? 0.664 17.538 -15.332 1.00 83.38 106 PRO A O 1
ATOM 834 N N . ASP A 1 107 ? 0.536 18.051 -17.512 1.00 82.12 107 ASP A N 1
ATOM 835 C CA . ASP A 1 107 ? -0.900 17.773 -17.655 1.00 82.12 107 ASP A CA 1
ATOM 836 C C . ASP A 1 107 ? -1.256 16.303 -17.354 1.00 82.12 107 ASP A C 1
ATOM 838 O O . ASP A 1 107 ? -2.388 15.985 -16.984 1.00 82.12 107 ASP A O 1
ATOM 842 N N . LEU A 1 108 ? -0.285 15.388 -17.457 1.00 84.31 108 LEU A N 1
ATOM 843 C CA . LEU A 1 108 ? -0.482 13.973 -17.142 1.00 84.31 108 LEU A CA 1
ATOM 844 C C . LEU A 1 108 ? -0.627 13.716 -15.642 1.00 84.31 108 LEU A C 1
ATOM 846 O O . LEU A 1 108 ? -1.236 12.716 -15.269 1.00 84.31 108 LEU A O 1
ATOM 850 N N . ILE A 1 109 ? -0.149 14.621 -14.782 1.00 82.88 109 ILE A N 1
ATOM 851 C CA . ILE A 1 109 ? -0.273 14.484 -13.322 1.00 82.88 109 ILE A CA 1
ATOM 852 C C . ILE A 1 109 ? -1.746 14.398 -12.922 1.00 82.88 109 ILE A C 1
ATOM 854 O O . ILE A 1 109 ? -2.135 13.534 -12.133 1.00 82.88 109 ILE A O 1
ATOM 858 N N . GLU A 1 110 ? -2.583 15.282 -13.469 1.00 83.69 110 GLU A N 1
ATOM 859 C CA . GLU A 1 110 ? -4.010 15.302 -13.147 1.00 83.69 110 GLU A CA 1
ATOM 860 C C . GLU A 1 110 ? -4.711 14.044 -13.671 1.00 83.69 110 GLU A C 1
ATOM 862 O O . GLU A 1 110 ? -5.559 13.464 -12.984 1.00 83.69 110 GLU A O 1
ATOM 867 N N . LEU A 1 111 ? -4.323 13.574 -14.860 1.00 84.75 111 LEU A N 1
ATOM 868 C CA . LEU A 1 111 ? -4.872 12.355 -15.443 1.00 84.75 111 LEU A CA 1
ATOM 869 C C . LEU A 1 111 ? -4.503 11.117 -14.617 1.00 84.75 111 LEU A C 1
ATOM 871 O O . LEU A 1 111 ? -5.379 10.305 -14.313 1.00 84.75 111 LEU A O 1
ATOM 875 N N . GLU A 1 112 ? -3.244 11.003 -14.196 1.00 87.44 112 GLU A N 1
ATOM 876 C CA . GLU A 1 112 ? -2.772 9.942 -13.306 1.00 87.44 112 GLU A CA 1
ATOM 877 C C . GLU A 1 112 ? -3.485 9.980 -11.957 1.00 87.44 112 GLU A C 1
ATOM 879 O O . GLU A 1 112 ? -3.939 8.946 -11.465 1.00 87.44 112 GLU A O 1
ATOM 884 N N . HIS A 1 113 ? -3.628 11.166 -11.364 1.00 86.50 113 HIS A N 1
ATOM 885 C CA . HIS A 1 113 ? -4.357 11.342 -10.114 1.00 86.50 113 HIS A CA 1
ATOM 886 C C . HIS A 1 113 ? -5.815 10.890 -10.255 1.00 86.50 113 HIS A C 1
ATOM 888 O O . HIS A 1 113 ? -6.314 10.107 -9.446 1.00 86.50 113 HIS A O 1
ATOM 894 N N . ARG A 1 114 ? -6.489 11.297 -11.336 1.00 86.19 114 ARG A N 1
ATOM 895 C CA . ARG A 1 114 ? -7.867 10.884 -11.622 1.00 86.19 114 ARG A CA 1
ATOM 896 C C . ARG A 1 114 ? -7.988 9.382 -11.875 1.00 86.19 114 ARG A C 1
ATOM 898 O O . ARG A 1 114 ? -8.995 8.787 -11.491 1.00 86.19 114 ARG A O 1
ATOM 905 N N . ALA A 1 115 ? -7.003 8.775 -12.531 1.00 88.56 115 ALA A N 1
ATOM 906 C CA . ALA A 1 115 ? -6.969 7.338 -12.764 1.00 88.56 115 ALA A CA 1
ATOM 907 C C . ALA A 1 115 ? -6.788 6.562 -11.451 1.00 88.56 115 ALA A C 1
ATOM 909 O O . ALA A 1 115 ? -7.536 5.617 -11.215 1.00 88.56 115 ALA A O 1
ATOM 910 N N . LYS A 1 116 ? -5.880 7.003 -10.566 1.00 89.44 116 LYS A N 1
ATOM 911 C CA . LYS A 1 116 ? -5.711 6.438 -9.215 1.00 89.44 116 LYS A CA 1
ATOM 912 C C . LYS A 1 116 ? -6.991 6.534 -8.392 1.00 89.44 116 LYS A C 1
ATOM 914 O O . LYS A 1 116 ? -7.374 5.565 -7.746 1.00 89.44 116 LYS A O 1
ATOM 919 N N . GLU A 1 117 ? -7.681 7.671 -8.447 1.00 86.12 117 GLU A N 1
ATOM 920 C CA . GLU A 1 117 ? -8.911 7.860 -7.677 1.00 86.12 117 GLU A CA 1
ATOM 921 C C . GLU A 1 117 ? -10.044 6.930 -8.111 1.00 86.12 117 GLU A C 1
ATOM 923 O O . GLU A 1 117 ? -10.781 6.431 -7.259 1.00 86.12 117 GLU A O 1
ATOM 928 N N . LYS A 1 118 ? -10.162 6.679 -9.420 1.00 85.88 118 LYS A N 1
ATOM 929 C CA . LYS A 1 118 ? -11.195 5.810 -10.000 1.00 85.88 118 LYS A CA 1
ATOM 930 C C . LYS A 1 118 ? -10.859 4.322 -9.945 1.00 85.88 118 LYS A C 1
ATOM 932 O O . LYS A 1 118 ? -11.778 3.513 -10.058 1.00 85.88 118 LYS A O 1
ATOM 937 N N . ALA A 1 119 ? -9.580 3.973 -9.831 1.00 89.75 119 ALA A N 1
ATOM 938 C CA . ALA A 1 119 ? -9.138 2.590 -9.811 1.00 89.75 119 ALA A CA 1
ATOM 939 C C . ALA A 1 119 ? -9.688 1.846 -8.591 1.00 89.75 119 ALA A C 1
ATOM 941 O O . ALA A 1 119 ? -9.631 2.340 -7.464 1.00 89.75 119 ALA A O 1
ATOM 942 N N . ARG A 1 120 ? -10.190 0.629 -8.818 1.00 88.69 120 ARG A N 1
ATOM 943 C CA . ARG A 1 120 ? -10.613 -0.272 -7.737 1.00 88.69 120 ARG A CA 1
ATOM 944 C C . ARG A 1 120 ? -9.399 -0.825 -6.999 1.00 88.69 120 ARG A C 1
ATOM 946 O O . ARG A 1 120 ? -9.414 -0.877 -5.774 1.00 88.69 120 ARG A O 1
ATOM 953 N N . VAL A 1 121 ? -8.351 -1.185 -7.744 1.00 93.00 121 VAL A N 1
ATOM 954 C CA . VAL A 1 121 ? -7.077 -1.685 -7.219 1.00 93.00 121 VAL A CA 1
ATOM 955 C C . VAL A 1 121 ? -5.916 -0.836 -7.733 1.00 93.00 121 VAL A C 1
ATOM 957 O O . VAL A 1 121 ? -5.810 -0.525 -8.919 1.00 93.00 121 VAL A O 1
ATOM 960 N N . LEU A 1 122 ? -5.007 -0.482 -6.832 1.00 95.69 122 LEU A N 1
ATOM 961 C CA . LEU A 1 122 ? -3.734 0.151 -7.148 1.00 95.69 122 LEU A CA 1
ATOM 962 C 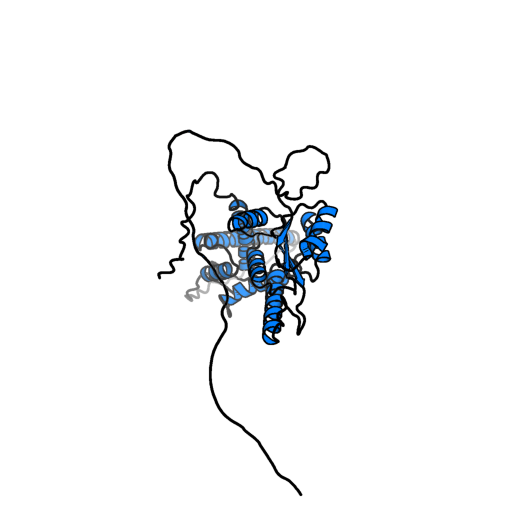C . LEU A 1 122 ? -2.659 -0.937 -7.143 1.00 95.69 122 LEU A C 1
ATOM 964 O O . LEU A 1 122 ? -2.290 -1.437 -6.085 1.00 95.69 122 LEU A O 1
ATOM 968 N N . PHE A 1 123 ? -2.171 -1.326 -8.318 1.00 97.25 123 PHE A N 1
ATOM 969 C CA . PHE A 1 123 ? -1.127 -2.336 -8.466 1.00 97.25 123 PHE A CA 1
ATOM 970 C C . PHE A 1 123 ? 0.229 -1.648 -8.633 1.00 97.25 123 PHE A C 1
ATOM 972 O O . PHE A 1 123 ? 0.489 -1.026 -9.662 1.00 97.25 123 PHE A O 1
ATOM 979 N N . PHE A 1 124 ? 1.072 -1.716 -7.604 1.00 97.50 124 PHE A N 1
ATOM 980 C CA . PHE A 1 124 ? 2.369 -1.045 -7.555 1.00 97.50 124 PHE A CA 1
ATOM 981 C C . PHE A 1 124 ? 3.513 -2.055 -7.598 1.00 97.50 124 PHE A C 1
ATOM 983 O O . PHE A 1 124 ? 3.557 -2.973 -6.782 1.00 97.50 124 PHE A O 1
ATOM 990 N N . VAL A 1 125 ? 4.476 -1.850 -8.498 1.00 97.88 125 VAL A N 1
ATOM 991 C CA . VAL A 1 125 ? 5.685 -2.685 -8.604 1.00 97.88 125 VAL A CA 1
ATOM 992 C C . VAL A 1 125 ? 6.924 -1.829 -8.356 1.00 97.88 125 VAL A C 1
ATOM 994 O O . VAL A 1 125 ? 7.172 -0.875 -9.089 1.00 97.88 125 VAL A O 1
ATOM 997 N N . MET A 1 126 ? 7.708 -2.165 -7.331 1.00 96.38 126 MET A N 1
ATOM 998 C CA . MET A 1 126 ? 9.030 -1.578 -7.095 1.00 96.38 126 MET A CA 1
ATOM 999 C C . MET A 1 126 ? 10.081 -2.551 -7.605 1.00 96.38 126 MET A C 1
ATOM 1001 O O . MET A 1 126 ? 10.381 -3.555 -6.954 1.00 96.38 126 MET A O 1
ATOM 1005 N N . ASP A 1 127 ? 10.602 -2.256 -8.787 1.00 92.94 127 ASP A N 1
ATOM 1006 C CA . ASP A 1 127 ? 11.609 -3.078 -9.436 1.00 92.94 127 ASP A CA 1
ATOM 1007 C C . ASP A 1 127 ? 13.033 -2.690 -8.999 1.00 92.94 127 ASP A C 1
ATOM 1009 O O . ASP A 1 127 ? 13.301 -1.528 -8.681 1.00 92.94 127 ASP A O 1
ATOM 1013 N N . SER A 1 128 ? 13.949 -3.661 -9.018 1.00 93.38 128 SER A N 1
ATOM 1014 C CA . SER A 1 128 ? 15.361 -3.486 -8.664 1.00 93.38 128 SER A CA 1
ATOM 1015 C C . SER A 1 128 ? 16.210 -2.766 -9.725 1.00 93.38 128 SER A C 1
ATOM 1017 O O . SER A 1 128 ? 17.328 -2.366 -9.419 1.00 93.38 128 SER A O 1
ATOM 1019 N N . GLU A 1 129 ? 15.720 -2.573 -10.952 1.00 93.25 129 GLU A N 1
ATOM 1020 C CA . GLU A 1 129 ? 16.389 -1.825 -12.031 1.00 93.25 129 GLU A CA 1
ATOM 1021 C C . GLU A 1 129 ? 16.295 -0.300 -11.855 1.00 93.25 129 GLU A C 1
ATOM 1023 O O . GLU A 1 129 ? 16.895 0.466 -12.610 1.00 93.25 129 GLU A O 1
ATOM 1028 N N . THR A 1 130 ? 15.544 0.159 -10.852 1.00 94.19 130 THR A N 1
ATOM 1029 C CA . THR A 1 130 ? 15.414 1.569 -10.466 1.00 94.19 130 THR A CA 1
ATOM 1030 C C . THR A 1 130 ? 15.664 1.706 -8.972 1.00 94.19 130 THR A C 1
ATOM 1032 O O . THR A 1 130 ? 15.464 0.753 -8.236 1.00 94.19 130 THR A O 1
ATOM 1035 N N . ARG A 1 131 ? 16.005 2.904 -8.485 1.00 95.00 131 ARG A N 1
ATOM 1036 C CA . ARG A 1 131 ? 16.066 3.174 -7.032 1.00 95.00 131 ARG A CA 1
ATOM 1037 C C . ARG A 1 131 ? 14.683 3.186 -6.367 1.00 95.00 131 ARG A C 1
ATOM 1039 O O . ARG A 1 131 ? 14.588 3.099 -5.148 1.00 95.00 131 ARG A O 1
ATOM 1046 N N . ALA A 1 132 ? 13.619 3.343 -7.162 1.00 93.19 132 ALA A N 1
ATOM 1047 C CA . ALA A 1 132 ? 12.209 3.319 -6.761 1.00 93.19 132 ALA A CA 1
ATOM 1048 C C . ALA A 1 132 ? 11.811 4.222 -5.567 1.00 93.19 132 ALA A C 1
ATOM 1050 O O . ALA A 1 132 ? 10.690 4.120 -5.077 1.00 93.19 132 ALA A O 1
ATOM 1051 N N . SER A 1 133 ? 12.671 5.143 -5.112 1.00 91.31 133 SER A N 1
ATOM 1052 C CA . SER A 1 133 ? 12.471 5.888 -3.861 1.00 91.31 133 SER A CA 1
ATOM 1053 C C . SER A 1 133 ? 11.208 6.750 -3.864 1.00 91.31 133 SER A C 1
ATOM 1055 O O . SER A 1 133 ? 10.467 6.763 -2.884 1.00 91.31 133 SER A O 1
ATOM 1057 N N . ALA A 1 134 ? 10.929 7.448 -4.970 1.00 91.00 134 ALA A N 1
ATOM 1058 C CA . ALA A 1 134 ? 9.719 8.261 -5.104 1.00 91.00 134 ALA A CA 1
ATOM 1059 C C . ALA A 1 134 ? 8.451 7.391 -5.098 1.00 91.00 134 ALA A C 1
ATOM 1061 O O . ALA A 1 134 ? 7.511 7.673 -4.357 1.00 91.00 134 ALA A O 1
ATOM 1062 N N . GLY A 1 135 ? 8.465 6.284 -5.851 1.00 92.69 135 GLY A N 1
ATOM 1063 C CA . GLY A 1 135 ? 7.367 5.317 -5.871 1.00 92.69 135 GLY A CA 1
ATOM 1064 C C . GLY A 1 135 ? 7.131 4.674 -4.502 1.00 92.69 135 GLY A C 1
ATOM 1065 O O . GLY A 1 135 ? 5.986 4.477 -4.105 1.00 92.69 135 GLY A O 1
ATOM 1066 N N . ALA A 1 136 ? 8.193 4.403 -3.740 1.00 94.88 136 ALA A N 1
ATOM 1067 C CA . ALA A 1 136 ? 8.094 3.881 -2.382 1.00 94.88 136 ALA A CA 1
ATOM 1068 C C . ALA A 1 136 ? 7.396 4.865 -1.428 1.00 94.88 136 ALA A C 1
ATOM 1070 O O . ALA A 1 136 ? 6.539 4.456 -0.643 1.00 94.88 136 ALA A O 1
ATOM 1071 N N . ILE A 1 137 ? 7.717 6.161 -1.515 1.00 94.19 137 ILE A N 1
ATOM 1072 C CA . ILE A 1 137 ? 7.049 7.211 -0.727 1.00 94.19 137 ILE A CA 1
ATOM 1073 C C . ILE A 1 137 ? 5.570 7.309 -1.111 1.00 94.19 137 ILE A C 1
ATOM 1075 O O . ILE A 1 137 ? 4.711 7.376 -0.232 1.00 94.19 137 ILE A O 1
ATOM 1079 N N . GLU A 1 138 ? 5.261 7.271 -2.407 1.00 92.94 138 GLU A N 1
ATOM 1080 C CA . GLU A 1 138 ? 3.883 7.292 -2.895 1.00 92.94 138 GLU A CA 1
ATOM 1081 C C . GLU A 1 138 ? 3.086 6.074 -2.402 1.00 92.94 138 GLU A C 1
ATOM 1083 O O . GLU A 1 138 ? 2.000 6.231 -1.845 1.00 92.94 138 GLU A O 1
ATOM 1088 N N . ALA A 1 139 ? 3.642 4.865 -2.521 1.00 94.12 139 ALA A N 1
ATOM 1089 C CA . ALA A 1 139 ? 3.006 3.642 -2.038 1.00 94.12 139 ALA A CA 1
ATOM 1090 C C . ALA A 1 139 ? 2.776 3.676 -0.517 1.00 94.12 139 ALA A C 1
ATOM 1092 O O . ALA A 1 139 ? 1.708 3.283 -0.045 1.00 94.12 139 ALA A O 1
ATOM 1093 N N . ALA A 1 140 ? 3.739 4.190 0.257 1.00 93.12 140 ALA A N 1
ATOM 1094 C CA . ALA A 1 140 ? 3.581 4.380 1.698 1.00 93.12 140 ALA A CA 1
ATOM 1095 C C . ALA A 1 140 ? 2.470 5.388 2.027 1.00 93.12 140 ALA A C 1
ATOM 1097 O O . ALA A 1 140 ? 1.684 5.163 2.950 1.00 93.12 140 ALA A O 1
ATOM 1098 N N . HIS A 1 141 ? 2.383 6.481 1.267 1.00 90.75 141 HIS A N 1
ATOM 1099 C CA . HIS A 1 141 ? 1.335 7.482 1.425 1.00 90.75 141 HIS A CA 1
ATOM 1100 C C . HIS A 1 141 ? -0.051 6.888 1.151 1.00 90.75 141 HIS A C 1
ATOM 1102 O O . HIS A 1 141 ? -0.939 7.012 1.993 1.00 90.75 141 HIS A O 1
ATOM 1108 N N . ILE A 1 142 ? -0.206 6.169 0.035 1.00 90.25 142 ILE A N 1
ATOM 1109 C CA . ILE A 1 142 ? -1.441 5.463 -0.334 1.00 90.25 142 ILE A CA 1
ATOM 1110 C C . ILE A 1 142 ? -1.838 4.464 0.758 1.00 90.25 142 ILE A C 1
ATOM 1112 O O . ILE A 1 142 ? -2.978 4.473 1.221 1.00 90.25 142 ILE A O 1
ATOM 1116 N N . ALA A 1 143 ? -0.895 3.640 1.224 1.00 88.88 143 ALA A N 1
ATOM 1117 C CA . ALA A 1 143 ? -1.147 2.682 2.297 1.00 88.88 143 ALA A CA 1
ATOM 1118 C C . ALA A 1 143 ? -1.586 3.364 3.605 1.00 88.88 143 ALA A C 1
ATOM 1120 O O . ALA A 1 143 ? -2.406 2.827 4.346 1.00 88.88 143 ALA A O 1
ATOM 1121 N N . GLY A 1 144 ? -1.064 4.560 3.890 1.00 83.88 144 GLY A N 1
ATOM 1122 C CA . GLY A 1 144 ? -1.420 5.341 5.073 1.00 83.88 144 GLY A CA 1
ATOM 1123 C C . GLY A 1 144 ? -2.849 5.891 5.065 1.00 83.88 144 GLY A C 1
ATOM 1124 O O . GLY A 1 144 ? -3.417 6.070 6.144 1.00 83.88 144 GLY A O 1
ATOM 1125 N N . GLN A 1 145 ? -3.435 6.124 3.887 1.00 78.00 145 GLN A N 1
ATOM 1126 C CA . GLN A 1 145 ? -4.771 6.712 3.738 1.00 78.00 145 GLN A CA 1
ATOM 1127 C C . GLN A 1 145 ? -5.929 5.720 3.976 1.00 78.00 145 GLN A C 1
ATOM 1129 O O . GLN A 1 145 ? -7.074 6.155 4.044 1.00 78.00 145 GLN A O 1
ATOM 1134 N N . ASN A 1 146 ? -5.663 4.413 4.133 1.00 64.12 146 ASN A N 1
ATOM 1135 C CA . ASN A 1 146 ? -6.644 3.347 4.435 1.00 64.12 146 ASN A CA 1
ATOM 1136 C C . ASN A 1 146 ? -7.859 3.214 3.486 1.00 64.12 146 ASN A C 1
ATOM 1138 O O . ASN A 1 146 ? -8.741 2.405 3.752 1.00 64.12 146 ASN A O 1
ATOM 1142 N N . CYS A 1 147 ? -7.923 3.955 2.381 1.00 61.41 147 CYS A N 1
ATOM 1143 C CA . CYS A 1 147 ? -9.118 4.036 1.537 1.00 61.41 147 CYS A CA 1
ATOM 1144 C C . CYS A 1 147 ? -9.004 3.303 0.190 1.00 61.41 147 CYS A C 1
ATOM 1146 O O . CYS A 1 147 ? -9.986 3.235 -0.546 1.00 61.41 147 CYS A O 1
ATOM 1148 N N . LYS A 1 148 ? -7.829 2.760 -0.161 1.00 69.50 148 LYS A N 1
ATOM 1149 C CA . LYS A 1 148 ? -7.583 2.121 -1.466 1.00 69.50 148 LYS A CA 1
ATOM 1150 C C . LYS A 1 148 ? -7.050 0.696 -1.307 1.00 69.50 148 LYS A C 1
ATOM 1152 O O . LYS A 1 148 ? -6.251 0.414 -0.415 1.00 69.50 148 LYS A O 1
ATOM 1157 N N . GLN A 1 149 ? -7.449 -0.194 -2.215 1.00 85.69 149 GLN A N 1
ATOM 1158 C CA . GLN A 1 149 ? -6.892 -1.545 -2.320 1.00 85.69 149 GLN A CA 1
ATOM 1159 C C . GLN A 1 149 ? -5.538 -1.476 -3.025 1.00 85.69 149 GLN A C 1
ATOM 1161 O O . GLN A 1 149 ? -5.461 -1.509 -4.250 1.00 85.69 149 GLN A O 1
ATOM 1166 N N . LEU A 1 150 ? -4.466 -1.333 -2.251 1.00 93.44 150 LEU A N 1
ATOM 1167 C CA . LEU A 1 150 ? -3.097 -1.381 -2.757 1.00 93.44 150 LEU A CA 1
ATOM 1168 C C . LEU A 1 150 ? -2.593 -2.826 -2.779 1.00 93.44 150 LEU A C 1
ATOM 1170 O O . LEU A 1 150 ? -2.643 -3.517 -1.764 1.00 93.44 150 LEU A O 1
ATOM 1174 N N . VAL A 1 151 ? -2.042 -3.244 -3.912 1.00 95.69 151 VAL A N 1
ATOM 1175 C CA . VAL A 1 151 ? -1.249 -4.465 -4.053 1.00 95.69 151 VAL A CA 1
ATOM 1176 C C . VAL A 1 151 ? 0.172 -4.055 -4.402 1.00 95.69 151 VAL A C 1
ATOM 1178 O O . VAL A 1 151 ? 0.399 -3.452 -5.449 1.00 95.69 151 VAL A O 1
ATOM 1181 N N . LEU A 1 152 ? 1.122 -4.361 -3.519 1.00 97.44 152 LEU A N 1
ATOM 1182 C CA . LEU A 1 152 ? 2.522 -3.983 -3.684 1.00 97.44 152 LEU A CA 1
ATOM 1183 C C . LEU A 1 152 ? 3.373 -5.203 -4.042 1.00 97.44 152 LEU A C 1
ATOM 1185 O O . LEU A 1 152 ? 3.315 -6.224 -3.363 1.00 97.44 152 LEU A O 1
ATOM 1189 N N . VAL A 1 153 ? 4.213 -5.077 -5.063 1.00 98.25 153 VAL A N 1
ATOM 1190 C CA . VAL A 1 153 ? 5.259 -6.043 -5.411 1.00 98.25 153 VAL A CA 1
ATOM 1191 C C . VAL A 1 153 ? 6.620 -5.401 -5.167 1.00 98.25 153 VAL A C 1
ATOM 1193 O O . VAL A 1 153 ? 6.866 -4.290 -5.636 1.00 98.25 153 VAL A O 1
ATOM 1196 N N . LEU A 1 154 ? 7.502 -6.087 -4.440 1.00 97.69 154 LEU A N 1
ATOM 1197 C CA . LEU A 1 154 ? 8.872 -5.641 -4.183 1.00 97.69 154 LEU A CA 1
ATOM 1198 C C . LEU A 1 154 ? 9.862 -6.642 -4.775 1.00 97.69 154 LEU A C 1
ATOM 1200 O O . LEU A 1 154 ? 9.951 -7.773 -4.301 1.00 97.69 154 LEU A O 1
ATOM 1204 N N . HIS A 1 155 ? 10.638 -6.222 -5.773 1.00 96.38 155 HIS A N 1
ATOM 1205 C CA . HIS A 1 155 ? 11.772 -7.009 -6.249 1.00 96.38 155 HIS A CA 1
ATOM 1206 C C . HIS A 1 155 ? 13.036 -6.634 -5.464 1.00 96.38 155 HIS A C 1
ATOM 1208 O O . HIS A 1 155 ? 13.371 -5.449 -5.370 1.00 96.38 155 HIS A O 1
ATOM 1214 N N . PRO A 1 156 ? 13.744 -7.610 -4.874 1.00 95.25 156 PRO A N 1
ATOM 1215 C CA . PRO A 1 156 ? 14.883 -7.328 -4.014 1.00 95.25 156 PRO A CA 1
ATOM 1216 C C . PRO A 1 156 ? 16.082 -6.813 -4.815 1.00 95.25 156 PRO A C 1
ATOM 1218 O O . PRO A 1 156 ? 16.427 -7.356 -5.866 1.00 95.25 156 PRO A O 1
ATOM 1221 N N . TYR A 1 157 ? 16.769 -5.813 -4.265 1.00 96.00 157 TYR A N 1
ATOM 1222 C CA . TYR A 1 157 ? 18.080 -5.393 -4.757 1.00 96.00 157 TYR A CA 1
ATOM 1223 C C . TYR A 1 157 ? 19.127 -6.492 -4.537 1.00 96.00 157 TYR A C 1
ATOM 1225 O O . TYR A 1 157 ? 19.073 -7.238 -3.557 1.00 96.00 157 TYR A O 1
ATOM 1233 N N . LYS A 1 158 ? 20.124 -6.562 -5.421 1.00 95.19 158 LYS A N 1
ATOM 1234 C CA . LYS A 1 158 ? 21.283 -7.456 -5.303 1.00 95.19 158 LYS A CA 1
ATOM 1235 C C . LYS A 1 158 ? 22.543 -6.659 -4.943 1.00 95.19 158 LYS A C 1
ATOM 1237 O O . LYS A 1 158 ? 22.722 -5.551 -5.448 1.00 95.19 158 LYS A O 1
ATOM 1242 N N . PRO A 1 159 ? 23.457 -7.206 -4.122 1.00 94.12 159 PRO A N 1
ATOM 1243 C CA . PRO A 1 159 ? 24.760 -6.586 -3.906 1.00 94.12 159 PRO A CA 1
ATOM 1244 C C . PRO A 1 159 ? 25.511 -6.393 -5.230 1.00 94.12 159 PRO A C 1
ATOM 1246 O O . PRO A 1 159 ? 25.513 -7.293 -6.070 1.00 94.12 159 PRO A O 1
ATOM 1249 N N . ASN A 1 160 ? 26.185 -5.251 -5.388 1.00 92.31 160 ASN A N 1
ATOM 1250 C CA . ASN A 1 160 ? 27.003 -4.908 -6.562 1.00 92.31 160 ASN A CA 1
ATOM 1251 C C . ASN A 1 160 ? 26.245 -4.865 -7.905 1.00 92.31 160 ASN A C 1
ATOM 1253 O O . ASN A 1 160 ? 26.867 -5.014 -8.954 1.00 92.31 160 ASN A O 1
ATOM 1257 N N . GLN A 1 161 ? 24.918 -4.702 -7.899 1.00 94.69 161 GLN A N 1
ATOM 1258 C CA . GLN A 1 161 ? 24.170 -4.508 -9.142 1.00 94.69 161 GLN A CA 1
ATOM 1259 C C . GLN A 1 161 ? 24.381 -3.104 -9.724 1.00 94.69 161 GLN A C 1
ATOM 1261 O O . GLN A 1 161 ? 24.779 -2.173 -9.019 1.00 94.69 161 GLN A O 1
ATOM 1266 N N . ASN A 1 162 ? 24.003 -2.932 -10.987 1.00 94.88 162 ASN A N 1
ATOM 1267 C CA . ASN A 1 162 ? 23.945 -1.620 -11.613 1.00 94.88 162 ASN A CA 1
ATOM 1268 C C . ASN A 1 162 ? 22.491 -1.157 -11.730 1.00 94.88 162 ASN A C 1
ATOM 1270 O O . ASN A 1 162 ? 21.609 -1.945 -12.064 1.00 94.88 162 ASN A O 1
ATOM 1274 N N . ILE A 1 163 ? 22.257 0.129 -11.490 1.00 94.75 163 ILE A N 1
ATOM 1275 C CA . ILE A 1 163 ? 20.999 0.819 -11.781 1.00 94.75 163 ILE A CA 1
ATOM 1276 C C . ILE A 1 163 ? 21.315 1.865 -12.843 1.00 94.75 163 ILE A C 1
ATOM 1278 O O . ILE A 1 163 ? 22.181 2.702 -12.626 1.00 94.75 163 ILE A O 1
ATOM 1282 N N . LEU A 1 164 ? 20.645 1.817 -14.000 1.00 88.88 164 LEU A N 1
ATOM 1283 C CA . LEU A 1 164 ? 20.915 2.732 -15.124 1.00 88.88 164 LEU A CA 1
ATOM 1284 C C . LEU A 1 164 ? 22.410 2.810 -15.509 1.00 88.88 164 LEU A C 1
ATOM 1286 O O . LEU A 1 164 ? 22.940 3.881 -15.782 1.00 88.88 164 LEU A O 1
ATOM 1290 N N . ASN A 1 165 ? 23.087 1.657 -15.538 1.00 89.12 165 ASN A N 1
ATOM 1291 C CA . ASN A 1 165 ? 24.532 1.506 -15.772 1.00 89.12 165 ASN A CA 1
ATOM 1292 C C . ASN A 1 165 ? 25.453 2.054 -14.667 1.00 89.12 165 ASN A C 1
ATOM 1294 O O . ASN A 1 165 ? 26.668 1.899 -14.774 1.00 89.12 165 ASN A O 1
ATOM 1298 N N . GLU A 1 166 ? 24.914 2.588 -13.576 1.00 93.62 166 GLU A N 1
ATOM 1299 C CA . GLU A 1 166 ? 25.694 3.031 -12.422 1.00 93.62 166 GLU A CA 1
ATOM 1300 C C . GLU A 1 166 ? 25.807 1.901 -11.392 1.00 93.62 166 GLU A C 1
ATOM 1302 O O . GLU A 1 166 ? 24.774 1.379 -10.958 1.00 93.62 166 GLU A O 1
ATOM 1307 N N . PRO A 1 167 ? 27.019 1.497 -10.974 1.00 95.00 167 PRO A N 1
ATOM 1308 C CA . PRO A 1 167 ? 27.170 0.536 -9.890 1.00 95.00 167 PRO A CA 1
ATOM 1309 C C . PRO A 1 167 ? 26.687 1.163 -8.581 1.00 95.00 167 PRO A C 1
ATOM 1311 O O . PRO A 1 167 ? 27.145 2.242 -8.200 1.00 95.00 167 PRO A O 1
ATOM 1314 N N . ILE A 1 168 ? 25.788 0.482 -7.871 1.00 96.06 168 ILE A N 1
ATOM 1315 C CA . ILE A 1 168 ? 25.354 0.962 -6.557 1.00 96.06 168 ILE A CA 1
ATOM 1316 C C . ILE A 1 168 ? 26.456 0.722 -5.526 1.00 96.06 168 ILE A C 1
ATOM 1318 O O . ILE A 1 168 ? 27.071 -0.349 -5.478 1.00 96.06 168 ILE A O 1
ATOM 1322 N N . SER A 1 169 ? 26.706 1.712 -4.672 1.00 96.56 169 SER A N 1
ATOM 1323 C CA . SER A 1 169 ? 27.665 1.541 -3.575 1.00 96.56 169 SER A CA 1
ATOM 1324 C C . SER A 1 169 ? 27.131 0.567 -2.515 1.00 96.56 169 SER A C 1
ATOM 1326 O O . SER A 1 169 ? 25.926 0.336 -2.406 1.00 96.56 169 SER A O 1
ATOM 1328 N N . HIS A 1 170 ? 28.014 0.019 -1.672 1.00 96.94 170 HIS A N 1
ATOM 1329 C CA . HIS A 1 170 ? 27.581 -0.842 -0.565 1.00 96.94 170 HIS A CA 1
ATOM 1330 C C . HIS A 1 170 ? 26.613 -0.120 0.387 1.00 96.94 170 HIS A C 1
ATOM 1332 O O . HIS A 1 170 ? 25.608 -0.694 0.797 1.00 96.94 170 HIS A O 1
ATOM 1338 N N . GLN A 1 171 ? 26.888 1.150 0.699 1.00 97.38 171 GLN A N 1
ATOM 1339 C CA . GLN A 1 171 ? 26.032 1.957 1.568 1.00 97.38 171 GLN A CA 1
ATOM 1340 C C . GLN A 1 171 ? 24.663 2.217 0.926 1.00 97.38 171 GLN A C 1
ATOM 1342 O O . GLN A 1 171 ? 23.634 2.028 1.567 1.00 97.38 171 GLN A O 1
ATOM 1347 N N . GLU A 1 172 ? 24.645 2.566 -0.360 1.00 97.12 172 GLU A N 1
ATOM 1348 C CA . GLU A 1 172 ? 23.410 2.773 -1.117 1.00 97.12 172 GLU A CA 1
ATOM 1349 C C . GLU A 1 172 ? 22.552 1.503 -1.180 1.00 97.12 172 GLU A C 1
ATOM 1351 O O . GLU A 1 172 ? 21.348 1.566 -0.948 1.00 97.12 172 GLU A O 1
ATOM 1356 N N . TYR A 1 173 ? 23.164 0.338 -1.413 1.00 97.38 173 TYR A N 1
ATOM 1357 C CA . TYR A 1 173 ? 22.471 -0.950 -1.351 1.00 97.38 173 TYR A CA 1
ATOM 1358 C C . TYR A 1 173 ? 21.783 -1.167 0.007 1.00 97.38 173 TYR A C 1
ATOM 1360 O O . TYR A 1 173 ? 20.612 -1.553 0.052 1.00 97.38 173 TYR A O 1
ATOM 1368 N N . LEU A 1 174 ? 22.477 -0.887 1.117 1.00 97.19 174 LEU A N 1
ATOM 1369 C CA . LEU A 1 174 ? 21.898 -1.008 2.458 1.00 97.19 174 LEU A CA 1
ATOM 1370 C C . LEU A 1 174 ? 20.712 -0.057 2.659 1.00 97.19 174 LEU A C 1
ATOM 1372 O O . LEU A 1 174 ? 19.708 -0.456 3.253 1.00 97.19 174 LEU A O 1
ATOM 1376 N N . ASP A 1 175 ? 20.804 1.173 2.158 1.00 97.12 175 ASP A N 1
ATOM 1377 C CA . ASP A 1 175 ? 19.735 2.163 2.282 1.00 97.12 175 ASP A CA 1
ATOM 1378 C C . ASP A 1 175 ? 18.509 1.800 1.430 1.00 97.12 175 ASP A C 1
ATOM 1380 O O . ASP A 1 175 ? 17.376 1.903 1.909 1.00 97.12 175 ASP A O 1
ATOM 1384 N N . LEU A 1 176 ? 18.714 1.283 0.216 1.00 96.25 176 LEU A N 1
ATOM 1385 C CA . LEU A 1 176 ? 17.648 0.792 -0.662 1.00 96.25 176 LEU A CA 1
ATOM 1386 C C . LEU A 1 176 ? 16.925 -0.428 -0.070 1.00 96.25 176 LEU A C 1
ATOM 1388 O O . LEU A 1 176 ? 15.692 -0.468 -0.037 1.00 96.25 176 LEU A O 1
ATOM 1392 N N . ILE A 1 177 ? 17.671 -1.395 0.473 1.00 96.06 177 ILE A N 1
ATOM 1393 C CA . ILE A 1 177 ? 17.091 -2.547 1.180 1.00 96.06 177 ILE A CA 1
ATOM 1394 C C . ILE A 1 177 ? 16.324 -2.088 2.420 1.00 96.06 177 ILE A C 1
ATOM 1396 O O . ILE A 1 177 ? 15.194 -2.522 2.648 1.00 96.06 177 ILE A O 1
ATOM 1400 N N . ARG A 1 178 ? 16.894 -1.176 3.218 1.00 96.56 178 ARG A N 1
ATOM 1401 C CA . ARG A 1 178 ? 16.211 -0.626 4.395 1.00 96.56 178 ARG A CA 1
ATOM 1402 C C . ARG A 1 178 ? 14.911 0.075 4.001 1.00 96.56 178 ARG A C 1
ATOM 1404 O O . ARG A 1 178 ? 13.903 -0.120 4.677 1.00 96.56 178 ARG A O 1
ATOM 1411 N N . ASN A 1 179 ? 14.908 0.843 2.911 1.00 95.88 179 ASN A N 1
ATOM 1412 C CA . ASN A 1 179 ? 13.704 1.476 2.382 1.00 95.88 179 ASN A CA 1
ATOM 1413 C C . ASN A 1 179 ? 12.626 0.436 2.020 1.00 95.88 179 ASN A C 1
ATOM 1415 O O . ASN A 1 179 ? 11.493 0.567 2.485 1.00 95.88 179 ASN A O 1
ATOM 1419 N N . GLN A 1 180 ? 12.983 -0.633 1.296 1.00 96.12 180 GLN A N 1
ATOM 1420 C CA . GLN A 1 180 ? 12.049 -1.719 0.970 1.00 96.12 180 GLN A CA 1
ATOM 1421 C C . GLN A 1 180 ? 11.506 -2.424 2.218 1.00 96.12 180 GLN A C 1
ATOM 1423 O O . GLN A 1 180 ? 10.312 -2.711 2.283 1.00 96.12 180 GLN A O 1
ATOM 1428 N N . LEU A 1 181 ? 12.345 -2.677 3.227 1.00 95.56 181 LEU A N 1
ATOM 1429 C CA . LEU A 1 181 ? 11.921 -3.307 4.481 1.00 95.56 181 LEU A CA 1
ATOM 1430 C C . LEU A 1 181 ? 10.945 -2.424 5.268 1.00 95.56 181 LEU A C 1
ATOM 1432 O O . LEU A 1 181 ? 9.929 -2.918 5.756 1.00 95.56 181 LEU A O 1
ATOM 1436 N N . ILE A 1 182 ? 11.223 -1.120 5.359 1.00 95.38 182 ILE A N 1
ATOM 1437 C CA . ILE A 1 182 ? 10.325 -0.157 6.008 1.00 95.38 182 ILE A CA 1
ATOM 1438 C C . ILE A 1 182 ? 8.993 -0.095 5.258 1.00 95.38 182 ILE A C 1
ATOM 1440 O O . ILE A 1 182 ? 7.939 -0.181 5.885 1.00 95.38 182 ILE A O 1
ATOM 1444 N N . LEU A 1 183 ? 9.024 0.003 3.926 1.00 95.62 183 LEU A N 1
ATOM 1445 C CA . LEU A 1 183 ? 7.815 0.018 3.105 1.00 95.62 183 LEU A CA 1
ATOM 1446 C C . LEU A 1 183 ? 7.005 -1.276 3.272 1.00 95.62 183 LEU A C 1
ATOM 1448 O O . LEU A 1 183 ? 5.801 -1.211 3.520 1.00 95.62 183 LEU A O 1
ATOM 1452 N N . LYS A 1 184 ? 7.660 -2.444 3.206 1.00 94.88 184 LYS A N 1
ATOM 1453 C CA . LYS A 1 184 ? 7.029 -3.753 3.427 1.00 94.88 184 LYS A CA 1
ATOM 1454 C C . LYS A 1 184 ? 6.330 -3.798 4.779 1.00 94.88 184 LYS A C 1
ATOM 1456 O O . LYS A 1 184 ? 5.175 -4.215 4.841 1.00 94.88 184 LYS A O 1
ATOM 1461 N N . GLU A 1 185 ? 6.989 -3.343 5.842 1.00 89.62 185 GLU A N 1
ATOM 1462 C CA . GLU A 1 185 ? 6.402 -3.328 7.183 1.00 89.62 185 GLU A CA 1
ATOM 1463 C C . GLU A 1 185 ? 5.219 -2.358 7.282 1.00 89.62 185 GLU A C 1
ATOM 1465 O O . GLU A 1 185 ? 4.168 -2.735 7.801 1.00 89.62 185 GLU A O 1
ATOM 1470 N N . LEU A 1 186 ? 5.344 -1.141 6.743 1.00 89.50 186 LEU A N 1
ATOM 1471 C CA . LEU A 1 186 ? 4.270 -0.142 6.741 1.00 89.50 186 LEU A CA 1
ATOM 1472 C C . LEU A 1 186 ? 3.016 -0.655 6.028 1.00 89.50 186 LEU A C 1
ATOM 1474 O O . LEU A 1 186 ? 1.929 -0.618 6.603 1.00 89.50 186 LEU A O 1
ATOM 1478 N N . VAL A 1 187 ? 3.169 -1.175 4.810 1.00 89.88 187 VAL A N 1
ATOM 1479 C CA . VAL A 1 187 ? 2.055 -1.683 3.997 1.00 89.88 187 VAL A CA 1
ATOM 1480 C C . VAL A 1 187 ? 1.446 -2.927 4.646 1.00 89.88 187 VAL A C 1
ATOM 1482 O O . VAL A 1 187 ? 0.234 -2.997 4.847 1.00 89.88 187 VAL A O 1
ATOM 1485 N N . SER A 1 188 ? 2.283 -3.861 5.106 1.00 86.44 188 SER A N 1
ATOM 1486 C CA . SER A 1 188 ? 1.801 -5.086 5.752 1.00 86.44 188 SER A CA 1
ATOM 1487 C C . SER A 1 188 ? 1.082 -4.812 7.077 1.00 86.44 188 SER A C 1
ATOM 1489 O O . SER A 1 188 ? 0.168 -5.547 7.442 1.00 86.44 188 SER A O 1
ATOM 1491 N N . ARG A 1 189 ? 1.482 -3.785 7.843 1.00 82.00 189 ARG A N 1
ATOM 1492 C CA . ARG A 1 189 ? 0.784 -3.374 9.079 1.00 82.00 189 ARG A CA 1
ATOM 1493 C C . ARG A 1 189 ? -0.617 -2.836 8.823 1.00 82.00 189 ARG A C 1
ATOM 1495 O O . ARG A 1 189 ? -1.464 -2.941 9.703 1.00 82.00 189 ARG A O 1
ATOM 1502 N N . ARG A 1 190 ? -0.862 -2.297 7.629 1.00 80.50 190 ARG A N 1
ATOM 1503 C CA . ARG A 1 190 ? -2.191 -1.867 7.177 1.00 80.50 190 ARG A CA 1
ATOM 1504 C C . ARG A 1 190 ? -3.043 -3.024 6.648 1.00 80.50 190 ARG A C 1
ATOM 1506 O O . ARG A 1 190 ? -4.156 -2.792 6.201 1.00 80.50 190 ARG A O 1
ATOM 1513 N N . GLY A 1 191 ? -2.541 -4.262 6.709 1.00 79.69 191 GLY A N 1
ATOM 1514 C CA . GLY A 1 191 ? -3.237 -5.443 6.192 1.00 79.69 191 GLY A CA 1
ATOM 1515 C C . GLY A 1 191 ? -3.255 -5.520 4.664 1.00 79.69 191 GLY A C 1
ATOM 1516 O O . GLY A 1 191 ? -3.998 -6.321 4.106 1.00 79.69 191 GLY A O 1
ATOM 1517 N N . LEU A 1 192 ? -2.451 -4.696 3.988 1.00 87.81 192 LEU A N 1
ATOM 1518 C CA . LEU A 1 192 ? -2.366 -4.656 2.534 1.00 87.81 192 LEU A CA 1
ATOM 1519 C C . LEU A 1 192 ? -1.343 -5.693 2.032 1.00 87.81 192 LEU A C 1
ATOM 1521 O O . LEU A 1 192 ? -0.304 -5.890 2.673 1.00 87.81 192 LEU A O 1
ATOM 1525 N N . PRO A 1 193 ? -1.614 -6.370 0.903 1.00 90.25 193 PRO A N 1
ATOM 1526 C CA . PRO A 1 193 ? -0.748 -7.421 0.385 1.00 90.25 193 PRO A CA 1
ATOM 1527 C C . PRO A 1 193 ? 0.576 -6.868 -0.162 1.00 90.25 193 PRO A C 1
ATOM 1529 O O . PRO A 1 193 ? 0.595 -5.966 -1.002 1.00 90.25 193 PRO A O 1
ATOM 1532 N N . VAL A 1 194 ? 1.682 -7.473 0.286 1.00 94.81 194 VAL A N 1
ATOM 1533 C CA . VAL A 1 194 ? 3.036 -7.262 -0.247 1.00 94.81 194 VAL A CA 1
ATOM 1534 C C . VAL A 1 194 ? 3.570 -8.591 -0.771 1.00 94.81 194 VAL A C 1
ATOM 1536 O O . VAL A 1 194 ? 3.670 -9.551 -0.008 1.00 94.81 194 VAL A O 1
ATOM 1539 N N . LEU A 1 195 ? 3.887 -8.648 -2.062 1.00 96.19 195 LEU A N 1
ATOM 1540 C CA . LEU A 1 195 ? 4.293 -9.852 -2.782 1.00 96.19 195 LEU A CA 1
ATOM 1541 C C . LEU A 1 195 ? 5.715 -9.696 -3.328 1.00 96.19 195 LEU A C 1
ATOM 1543 O O . LEU A 1 195 ? 6.208 -8.585 -3.516 1.00 96.19 195 LEU A O 1
ATOM 1547 N N . ASP A 1 196 ? 6.350 -10.821 -3.639 1.00 95.50 196 ASP A N 1
ATOM 1548 C CA . ASP A 1 196 ? 7.743 -10.842 -4.102 1.00 95.50 196 ASP A CA 1
ATOM 1549 C C . ASP A 1 196 ? 7.865 -11.018 -5.633 1.00 95.50 196 ASP A C 1
ATOM 1551 O O . ASP A 1 196 ? 8.969 -11.067 -6.166 1.00 95.50 196 ASP A O 1
ATOM 1555 N N . ASN A 1 197 ? 6.744 -11.141 -6.360 1.00 96.38 197 ASN A N 1
ATOM 1556 C CA . ASN A 1 197 ? 6.734 -11.236 -7.824 1.00 96.38 197 ASN A CA 1
ATOM 1557 C C . ASN A 1 197 ? 5.424 -10.723 -8.454 1.00 96.38 197 ASN A C 1
ATOM 1559 O O . ASN A 1 197 ? 4.353 -10.748 -7.836 1.00 96.38 197 ASN A O 1
ATOM 1563 N N . ILE A 1 198 ? 5.522 -10.287 -9.714 1.00 97.12 198 ILE A N 1
ATOM 1564 C CA . ILE A 1 198 ? 4.415 -9.695 -10.479 1.00 97.12 198 ILE A CA 1
ATOM 1565 C C . ILE A 1 198 ? 3.262 -10.686 -10.728 1.00 97.12 198 ILE A C 1
ATOM 1567 O O . ILE A 1 198 ? 2.127 -10.303 -10.445 1.00 97.12 198 ILE A O 1
ATOM 1571 N N . PRO A 1 199 ? 3.479 -11.941 -11.187 1.00 97.19 199 PRO A N 1
ATOM 1572 C CA . PRO A 1 199 ? 2.383 -12.895 -11.394 1.00 97.19 199 PRO A CA 1
ATOM 1573 C C . PRO A 1 199 ? 1.514 -13.131 -10.152 1.00 97.19 199 PRO A C 1
ATOM 1575 O O . PRO A 1 199 ? 0.288 -13.070 -10.239 1.00 97.19 199 PRO A O 1
ATOM 1578 N N . SER A 1 200 ? 2.123 -13.333 -8.978 1.00 96.50 200 SER A N 1
ATOM 1579 C CA . SER A 1 200 ? 1.385 -13.469 -7.716 1.00 96.50 200 SER A CA 1
ATOM 1580 C C . SER A 1 200 ? 0.616 -12.193 -7.361 1.00 96.50 200 SER A C 1
ATOM 1582 O O . SER A 1 200 ? -0.512 -12.269 -6.879 1.00 96.50 200 SER A O 1
ATOM 1584 N N . GLY A 1 201 ? 1.191 -11.020 -7.633 1.00 96.25 201 GLY A N 1
ATOM 1585 C CA . GLY A 1 201 ? 0.517 -9.737 -7.443 1.00 96.25 201 GLY A CA 1
ATOM 1586 C C . GLY A 1 201 ? -0.697 -9.538 -8.363 1.00 96.25 201 GLY A C 1
ATOM 1587 O O . GLY A 1 201 ? -1.738 -9.045 -7.924 1.00 96.25 201 GLY A O 1
ATOM 1588 N N . LEU A 1 202 ? -0.611 -9.978 -9.620 1.00 96.81 202 LEU A N 1
ATOM 1589 C CA . LEU A 1 202 ? -1.723 -9.941 -10.576 1.00 96.81 202 LEU A CA 1
ATOM 1590 C C . LEU A 1 202 ? -2.828 -10.929 -10.200 1.00 96.81 202 LEU A C 1
ATOM 1592 O O . LEU A 1 202 ? -4.006 -10.575 -10.243 1.00 96.81 202 LEU A O 1
ATOM 1596 N N . GLN A 1 203 ? -2.461 -12.134 -9.759 1.00 95.38 203 GLN A N 1
ATOM 1597 C CA . GLN A 1 203 ? -3.427 -13.093 -9.226 1.00 95.38 203 GLN A CA 1
ATOM 1598 C C . GLN A 1 203 ? -4.151 -12.510 -8.009 1.00 95.38 203 GLN A C 1
ATOM 1600 O O . GLN A 1 203 ? -5.377 -12.531 -7.954 1.00 95.38 203 GLN A O 1
ATOM 1605 N N . ARG A 1 204 ? -3.415 -11.884 -7.083 1.00 93.50 204 ARG A N 1
ATOM 1606 C CA . ARG A 1 204 ? -4.032 -11.220 -5.932 1.00 93.50 204 ARG A CA 1
ATOM 1607 C C . ARG A 1 204 ? -4.956 -10.073 -6.342 1.00 93.50 204 ARG A C 1
ATOM 1609 O O . ARG A 1 204 ? -6.021 -9.901 -5.758 1.00 93.50 204 ARG A O 1
ATOM 1616 N N . THR A 1 205 ? -4.569 -9.300 -7.352 1.00 94.25 205 THR A N 1
ATOM 1617 C CA . THR A 1 205 ? -5.403 -8.229 -7.915 1.00 94.25 205 THR A CA 1
ATOM 1618 C C . THR A 1 205 ? -6.728 -8.784 -8.441 1.00 94.25 205 THR A C 1
ATOM 1620 O O . THR A 1 205 ? -7.785 -8.235 -8.139 1.00 94.25 205 THR A O 1
ATOM 1623 N N . LYS A 1 206 ? -6.692 -9.913 -9.159 1.00 93.94 206 LYS A N 1
ATOM 1624 C CA . LYS A 1 206 ? -7.892 -10.619 -9.623 1.00 93.94 206 LYS A CA 1
ATOM 1625 C C . LYS A 1 206 ? -8.775 -11.080 -8.461 1.00 93.94 206 LYS A C 1
ATOM 1627 O O . LYS A 1 206 ? -9.983 -10.862 -8.509 1.00 93.94 206 LYS A O 1
ATOM 1632 N N . ASP A 1 207 ? -8.189 -11.684 -7.430 1.00 91.50 207 ASP A N 1
ATOM 1633 C CA . ASP A 1 207 ? -8.930 -12.174 -6.260 1.00 91.50 207 ASP A CA 1
ATOM 1634 C C . ASP A 1 207 ? -9.669 -11.026 -5.555 1.00 91.50 207 ASP A C 1
ATOM 1636 O O . ASP A 1 207 ? -10.867 -11.119 -5.286 1.00 91.50 207 ASP A O 1
ATOM 1640 N N . ILE A 1 208 ? -8.982 -9.898 -5.361 1.00 89.25 208 ILE A N 1
ATOM 1641 C CA . ILE A 1 208 ? -9.554 -8.682 -4.777 1.00 89.25 208 ILE A CA 1
ATOM 1642 C C . ILE A 1 208 ? -10.714 -8.147 -5.634 1.00 89.25 208 ILE A C 1
ATOM 1644 O O . ILE A 1 208 ? -11.785 -7.834 -5.109 1.00 89.25 208 ILE A O 1
ATOM 1648 N N . LEU A 1 209 ? -10.545 -8.080 -6.960 1.00 89.56 209 LEU A N 1
ATOM 1649 C CA . LEU A 1 209 ? -11.605 -7.633 -7.874 1.00 89.56 209 LEU A CA 1
ATOM 1650 C C . LEU A 1 209 ? -12.825 -8.568 -7.869 1.00 89.56 209 LEU A C 1
ATOM 1652 O O . LEU A 1 209 ? -13.948 -8.087 -8.052 1.00 89.56 209 LEU A O 1
ATOM 1656 N N . ALA A 1 210 ? -12.615 -9.864 -7.617 1.00 88.25 210 ALA A N 1
ATOM 1657 C CA . ALA A 1 210 ? -13.659 -10.872 -7.439 1.00 88.25 210 ALA A CA 1
ATOM 1658 C C . ALA A 1 210 ? -14.317 -10.844 -6.042 1.00 88.25 210 ALA A C 1
ATOM 1660 O O . ALA A 1 210 ? -15.240 -11.616 -5.788 1.00 88.25 210 ALA A O 1
ATOM 1661 N N . GLY A 1 211 ? -13.868 -9.963 -5.139 1.00 83.44 211 GLY A N 1
ATOM 1662 C CA . GLY A 1 211 ? -14.386 -9.852 -3.773 1.00 83.44 211 GLY A CA 1
ATOM 1663 C C . GLY A 1 211 ? -13.854 -10.922 -2.817 1.00 83.44 211 GLY A C 1
ATOM 1664 O O . GLY A 1 211 ? -14.434 -11.129 -1.752 1.00 83.44 211 GLY A O 1
ATOM 1665 N N . ILE A 1 212 ? -12.768 -11.606 -3.182 1.00 79.94 212 ILE A N 1
ATOM 1666 C CA . ILE A 1 212 ? -12.070 -12.548 -2.310 1.00 79.94 212 ILE A CA 1
ATOM 1667 C C . ILE A 1 212 ? -11.082 -11.749 -1.463 1.00 79.94 212 ILE A C 1
ATOM 1669 O O . ILE A 1 212 ? -10.099 -11.197 -1.959 1.00 79.94 212 ILE A O 1
ATOM 1673 N N . TRP A 1 213 ? -11.354 -11.705 -0.165 1.00 69.19 213 TRP A N 1
ATOM 1674 C CA . TRP A 1 213 ? -10.532 -11.016 0.818 1.00 69.19 213 TRP A CA 1
ATOM 1675 C C . TRP A 1 213 ? -9.881 -12.038 1.732 1.00 69.19 213 TRP A C 1
ATOM 1677 O O . TRP A 1 213 ? -10.572 -12.898 2.282 1.00 69.19 213 TRP A O 1
ATOM 1687 N N . ASP A 1 214 ? -8.567 -11.928 1.937 1.00 64.44 214 ASP A N 1
ATOM 1688 C CA . ASP A 1 214 ? -7.977 -12.663 3.053 1.00 64.44 214 ASP A CA 1
ATOM 1689 C C . ASP A 1 214 ? -8.528 -12.076 4.355 1.00 64.44 214 ASP A C 1
ATOM 1691 O O . ASP A 1 214 ? -8.645 -10.847 4.472 1.00 64.44 214 ASP A O 1
ATOM 1695 N N . PRO A 1 215 ? -8.821 -12.913 5.363 1.00 58.62 215 PRO A N 1
ATOM 1696 C CA . PRO A 1 215 ? -9.026 -12.400 6.705 1.00 58.62 215 PRO A CA 1
ATOM 1697 C C . PRO A 1 215 ? -7.789 -11.579 7.105 1.00 58.62 215 PRO A C 1
ATOM 1699 O O . PRO A 1 215 ? -6.673 -11.953 6.725 1.00 58.62 215 PRO A O 1
ATOM 1702 N N . PRO A 1 216 ? -7.942 -10.473 7.859 1.00 59.31 216 PRO A N 1
ATOM 1703 C CA . PRO A 1 216 ? -6.817 -9.620 8.217 1.00 59.31 216 PRO A CA 1
ATOM 1704 C C . PRO A 1 216 ? -5.711 -10.461 8.863 1.00 59.31 216 PRO A C 1
ATOM 1706 O O . PRO A 1 216 ? -5.841 -10.927 9.993 1.00 59.31 216 PRO A O 1
ATOM 1709 N N . SER A 1 217 ? -4.596 -10.663 8.160 1.00 54.53 217 SER A N 1
ATOM 1710 C CA . SER A 1 217 ? -3.516 -11.566 8.589 1.00 54.53 217 SER A CA 1
ATOM 1711 C C . SER A 1 217 ? -2.760 -11.055 9.824 1.00 54.53 217 SER A C 1
ATOM 1713 O O . SER A 1 217 ? -1.870 -11.722 10.347 1.00 54.53 217 SER A O 1
ATOM 1715 N N . LYS A 1 218 ? -3.141 -9.875 10.331 1.00 60.91 218 LYS A N 1
ATOM 1716 C CA . LYS A 1 218 ? -2.564 -9.226 11.505 1.00 60.91 218 LYS A CA 1
ATOM 1717 C C . LYS A 1 218 ? -3.619 -8.563 12.403 1.00 60.91 218 LYS A C 1
ATOM 1719 O O . LYS A 1 218 ? -3.416 -7.426 12.827 1.00 60.91 218 LYS A O 1
ATOM 1724 N N . ILE A 1 219 ? -4.713 -9.253 12.744 1.00 65.75 219 ILE A N 1
ATOM 1725 C CA . ILE A 1 219 ? -5.680 -8.766 13.760 1.00 65.75 219 ILE A CA 1
ATOM 1726 C C . ILE A 1 219 ? -4.945 -8.296 15.031 1.00 65.75 219 ILE A C 1
ATOM 1728 O O . ILE A 1 219 ? -5.193 -7.198 15.532 1.00 65.75 219 ILE A O 1
ATOM 1732 N N . SER A 1 220 ? -3.939 -9.053 15.481 1.00 68.25 220 SER A N 1
ATOM 1733 C CA . SER A 1 220 ? -3.100 -8.680 16.627 1.00 68.25 220 SER A CA 1
ATOM 1734 C C . SER A 1 220 ? -2.308 -7.384 16.417 1.00 68.25 220 SER A C 1
ATOM 1736 O O . SER A 1 220 ? -2.073 -6.657 17.372 1.00 68.25 220 SER A O 1
ATOM 1738 N N . SER A 1 221 ? -1.914 -7.040 15.185 1.00 69.69 221 SER A N 1
ATOM 1739 C CA . SER A 1 221 ? -1.212 -5.777 14.906 1.00 69.69 221 SER A CA 1
ATOM 1740 C C . SER A 1 221 ? -2.131 -4.567 15.048 1.00 69.69 221 SER A C 1
ATOM 1742 O O . SER A 1 221 ? -1.674 -3.511 15.490 1.00 69.69 221 SER A O 1
ATOM 1744 N N . ILE A 1 222 ? -3.413 -4.704 14.694 1.00 75.94 222 ILE A N 1
ATOM 1745 C CA . ILE A 1 222 ? -4.408 -3.646 14.909 1.00 75.94 222 ILE A CA 1
ATOM 1746 C C . ILE A 1 222 ? -4.567 -3.428 16.411 1.00 75.94 222 ILE A C 1
ATOM 1748 O O . ILE A 1 222 ? -4.421 -2.303 16.884 1.00 75.94 222 ILE A O 1
ATOM 1752 N N . LEU A 1 223 ? -4.746 -4.512 17.171 1.00 82.19 223 LEU A N 1
ATOM 1753 C CA . LEU A 1 223 ? -4.850 -4.441 18.626 1.00 82.19 223 LEU A CA 1
ATOM 1754 C C . LEU A 1 223 ? -3.592 -3.836 19.264 1.00 82.19 223 LEU A C 1
ATOM 1756 O O . LEU A 1 223 ? -3.710 -2.961 20.114 1.00 82.19 223 LEU A O 1
ATOM 1760 N N . ASN A 1 224 ? -2.395 -4.219 18.809 1.00 83.56 224 ASN A N 1
ATOM 1761 C CA . ASN A 1 224 ? -1.131 -3.643 19.276 1.00 83.56 224 ASN A CA 1
ATOM 1762 C C . ASN A 1 224 ? -1.019 -2.145 18.960 1.00 83.56 224 ASN A C 1
ATOM 1764 O O . ASN A 1 224 ? -0.442 -1.395 19.740 1.00 83.56 224 ASN A O 1
ATOM 1768 N N . THR A 1 225 ? -1.574 -1.696 17.831 1.00 85.88 225 THR A N 1
ATOM 1769 C CA . THR A 1 225 ? -1.594 -0.275 17.452 1.00 85.88 225 THR A CA 1
ATOM 1770 C C . THR A 1 225 ? -2.549 0.510 18.351 1.00 85.88 225 THR A C 1
ATOM 1772 O O . THR A 1 225 ? -2.167 1.546 18.892 1.00 85.88 225 THR A O 1
ATOM 1775 N N . VAL A 1 226 ? -3.761 -0.012 18.571 1.00 90.12 226 VAL A N 1
ATOM 1776 C CA . VAL A 1 226 ? -4.762 0.579 19.477 1.00 90.12 226 VAL A CA 1
ATOM 1777 C C . VAL A 1 226 ? -4.230 0.621 20.913 1.00 90.12 226 VAL A C 1
ATOM 1779 O O . VAL A 1 226 ? -4.262 1.675 21.546 1.00 90.12 226 VAL A O 1
ATOM 1782 N N . ARG A 1 227 ? -3.647 -0.482 21.395 1.00 91.94 227 ARG A N 1
ATOM 1783 C CA . ARG A 1 227 ? -2.967 -0.569 22.695 1.00 91.94 227 ARG A CA 1
ATOM 1784 C C . ARG A 1 227 ? -1.814 0.417 22.802 1.00 91.94 227 ARG A C 1
ATOM 1786 O O . ARG A 1 227 ? -1.776 1.208 23.733 1.00 91.94 227 ARG A O 1
ATOM 1793 N N . GLY A 1 228 ? -0.931 0.453 21.811 1.00 90.31 228 GLY A N 1
ATOM 1794 C CA . GLY A 1 228 ? 0.194 1.381 21.800 1.00 90.31 228 GLY A CA 1
ATOM 1795 C C . GLY A 1 228 ? -0.232 2.852 21.822 1.00 90.31 228 GLY A C 1
ATOM 1796 O O . GLY A 1 228 ? 0.477 3.676 22.394 1.00 90.31 228 GLY A O 1
ATOM 1797 N N . ALA A 1 229 ? -1.378 3.207 21.231 1.00 92.69 229 ALA A N 1
ATOM 1798 C CA . ALA A 1 229 ? -1.926 4.562 21.315 1.00 92.69 229 ALA A CA 1
ATOM 1799 C C . ALA A 1 229 ? -2.486 4.887 22.709 1.00 92.69 229 ALA A C 1
ATOM 1801 O O . ALA A 1 229 ? -2.272 5.998 23.198 1.00 92.69 229 ALA A O 1
ATOM 1802 N N . PHE A 1 230 ? -3.153 3.920 23.345 1.00 94.88 230 PHE A N 1
ATOM 1803 C CA . PHE A 1 230 ? -3.633 4.018 24.724 1.00 94.88 230 PHE A CA 1
ATOM 1804 C C . PHE A 1 230 ? -2.466 4.209 25.704 1.00 94.88 230 PHE A C 1
ATOM 1806 O O . PHE A 1 230 ? -2.418 5.197 26.437 1.00 94.88 230 PHE A O 1
ATOM 1813 N N . ASP A 1 231 ? -1.466 3.330 25.642 1.00 93.56 231 ASP A N 1
ATOM 1814 C CA . ASP A 1 231 ? -0.326 3.349 26.562 1.00 93.56 231 ASP A CA 1
ATOM 1815 C C . ASP A 1 231 ? 0.528 4.611 26.361 1.00 93.56 231 ASP A C 1
ATOM 1817 O O . ASP A 1 231 ? 1.052 5.188 27.307 1.00 93.56 231 ASP A O 1
ATOM 1821 N N . ARG A 1 232 ? 0.629 5.126 25.129 1.00 93.69 232 ARG A N 1
ATOM 1822 C CA . ARG A 1 232 ? 1.411 6.338 24.827 1.00 93.69 232 ARG A CA 1
ATOM 1823 C C . ARG A 1 232 ? 0.919 7.581 25.568 1.00 93.69 232 ARG A C 1
ATOM 1825 O O . ARG A 1 232 ? 1.729 8.452 25.881 1.00 93.69 232 ARG A O 1
ATOM 1832 N N . VAL A 1 233 ? -0.385 7.704 25.817 1.00 93.75 233 VAL A N 1
ATOM 1833 C CA . VAL A 1 233 ? -0.958 8.868 26.520 1.00 93.75 233 VAL A CA 1
ATOM 1834 C C . VAL A 1 233 ? -1.033 8.679 28.035 1.00 93.75 233 VAL A C 1
ATOM 1836 O O . VAL A 1 233 ? -1.243 9.665 28.753 1.00 93.75 233 VAL A O 1
ATOM 1839 N N . ASN A 1 234 ? -0.863 7.444 28.515 1.00 91.38 234 ASN A N 1
ATOM 1840 C CA . ASN A 1 234 ? -0.758 7.122 29.932 1.00 91.38 234 ASN A CA 1
ATOM 1841 C C . ASN A 1 234 ? 0.095 5.856 30.184 1.00 91.38 234 ASN A C 1
ATOM 1843 O O . ASN A 1 234 ? -0.455 4.798 30.473 1.00 91.38 234 ASN A O 1
ATOM 1847 N N . PRO A 1 235 ? 1.438 5.942 30.122 1.00 86.25 235 PRO A N 1
ATOM 1848 C CA . PRO A 1 235 ? 2.302 4.752 30.134 1.00 86.25 235 PRO A CA 1
ATOM 1849 C C . PRO A 1 235 ? 2.264 3.918 31.417 1.00 86.25 235 PRO A C 1
ATOM 1851 O O . PRO A 1 235 ? 2.760 2.799 31.428 1.00 86.25 235 PRO A O 1
ATOM 1854 N N . GLN A 1 236 ? 1.756 4.488 32.510 1.00 80.62 236 GLN A N 1
ATOM 1855 C CA . GLN A 1 236 ? 1.763 3.884 33.846 1.00 80.62 236 GLN A CA 1
ATOM 1856 C C . GLN A 1 236 ? 0.355 3.756 34.440 1.00 80.62 236 GLN A C 1
ATOM 1858 O O . GLN A 1 236 ? 0.219 3.413 35.611 1.00 80.62 236 GLN A O 1
ATOM 1863 N N . GLY A 1 237 ? -0.694 4.079 33.677 1.00 81.25 237 GLY A N 1
ATOM 1864 C CA . GLY A 1 237 ? -2.061 4.070 34.185 1.00 81.25 237 GLY A CA 1
ATOM 1865 C C . GLY A 1 237 ? -3.003 3.260 33.308 1.00 81.25 237 GLY A C 1
ATOM 1866 O O . GLY A 1 237 ? -2.972 3.346 32.087 1.00 81.25 237 GLY A O 1
ATOM 1867 N N . GLU A 1 238 ? -3.882 2.504 33.960 1.00 88.25 238 GLU A N 1
ATOM 1868 C CA . GLU A 1 238 ? -4.855 1.621 33.302 1.00 88.25 238 GLU A CA 1
ATOM 1869 C C . GLU A 1 238 ? -6.110 2.357 32.810 1.00 88.25 238 GLU A C 1
ATOM 1871 O O . GLU A 1 238 ? -6.957 1.773 32.138 1.00 88.25 238 GLU A O 1
ATOM 1876 N N . LEU A 1 239 ? -6.235 3.643 33.146 1.00 93.12 239 LEU A N 1
ATOM 1877 C CA . LEU A 1 239 ? -7.404 4.471 32.874 1.00 93.12 239 LEU A CA 1
ATOM 1878 C C . LEU A 1 239 ? -7.000 5.788 32.207 1.00 93.12 239 LEU A C 1
ATOM 1880 O O . LEU A 1 239 ? -6.009 6.414 32.586 1.00 93.12 239 LEU A O 1
ATOM 1884 N N . LEU A 1 240 ? -7.800 6.246 31.247 1.00 93.69 240 LEU A N 1
ATOM 1885 C CA . LEU A 1 240 ? -7.633 7.525 30.563 1.00 93.69 240 LEU A CA 1
ATOM 1886 C C . LEU A 1 240 ? -8.705 8.529 30.979 1.00 93.69 240 LEU A C 1
ATOM 1888 O O . LEU A 1 240 ? -9.880 8.201 31.104 1.00 93.69 240 LEU A O 1
ATOM 1892 N N . THR A 1 241 ? -8.319 9.795 31.091 1.00 93.56 241 THR A N 1
ATOM 1893 C CA . THR A 1 241 ? -9.269 10.917 31.026 1.00 93.56 241 THR A CA 1
ATOM 1894 C C . THR A 1 241 ? -9.809 11.094 29.600 1.00 93.56 241 THR A C 1
ATOM 1896 O O . THR A 1 241 ? -9.197 10.638 28.630 1.00 93.56 241 THR A O 1
ATOM 1899 N N . VAL A 1 242 ? -10.916 11.828 29.433 1.00 91.88 242 VAL A N 1
ATOM 1900 C CA . VAL A 1 242 ? -11.480 12.132 28.100 1.00 91.88 242 VAL A CA 1
ATOM 1901 C C . VAL A 1 242 ? -10.468 12.861 27.199 1.00 91.88 242 VAL A C 1
ATOM 1903 O O . VAL A 1 242 ? -10.359 12.549 26.013 1.00 91.88 242 VAL A O 1
ATOM 1906 N N . GLU A 1 243 ? -9.652 13.769 27.749 1.00 92.88 243 GLU A N 1
ATOM 1907 C CA . GLU A 1 243 ? -8.612 14.474 26.978 1.00 92.88 243 GLU A CA 1
ATOM 1908 C C . GLU A 1 243 ? -7.449 13.545 26.580 1.00 92.88 243 GLU A C 1
ATOM 1910 O O . GLU A 1 243 ? -6.873 13.685 25.500 1.00 92.88 243 GLU A O 1
ATOM 1915 N N . GLN A 1 244 ? -7.091 12.568 27.421 1.00 94.62 244 GLN A N 1
ATOM 1916 C CA . GLN A 1 244 ? -6.125 11.530 27.041 1.00 94.62 244 GLN A CA 1
ATOM 1917 C C . GLN A 1 244 ? -6.689 10.609 25.956 1.00 94.62 244 GLN A C 1
ATOM 1919 O O . GLN A 1 244 ? -5.988 10.338 24.984 1.00 94.62 244 GLN A O 1
ATOM 1924 N N . CYS A 1 245 ? -7.954 10.196 26.069 1.00 94.62 245 CYS A N 1
ATOM 1925 C CA . CYS A 1 245 ? -8.640 9.401 25.050 1.00 94.62 245 CYS A CA 1
ATOM 1926 C C . CYS A 1 245 ? -8.650 10.120 23.693 1.00 94.62 245 CYS A C 1
ATOM 1928 O O . CYS A 1 245 ? -8.226 9.546 22.692 1.00 94.62 245 CYS A O 1
ATOM 1930 N N . LYS A 1 246 ? -9.003 11.411 23.666 1.00 94.88 246 LYS A N 1
ATOM 1931 C CA . LYS A 1 246 ? -8.899 12.253 22.465 1.00 94.88 246 LYS A CA 1
ATOM 1932 C C . LYS A 1 246 ? -7.497 12.218 21.856 1.00 94.88 246 LYS A C 1
ATOM 1934 O O . LYS A 1 246 ? -7.361 11.971 20.663 1.00 94.88 246 LYS A O 1
ATOM 1939 N N . ARG A 1 247 ? -6.446 12.434 22.656 1.00 94.31 247 ARG A N 1
ATOM 1940 C CA . ARG A 1 247 ? -5.054 12.387 22.168 1.00 94.31 247 ARG A CA 1
ATOM 1941 C C . ARG A 1 247 ? -4.673 11.013 21.613 1.00 94.31 247 ARG A C 1
ATOM 1943 O O . ARG A 1 247 ? -4.027 10.950 20.571 1.00 94.31 247 ARG A O 1
ATOM 1950 N N . ALA A 1 248 ? -5.095 9.930 22.263 1.00 94.19 248 ALA A N 1
ATOM 1951 C CA . ALA A 1 248 ? -4.855 8.571 21.784 1.00 94.19 248 ALA A CA 1
ATOM 1952 C C . ALA A 1 248 ? -5.549 8.315 20.439 1.00 94.19 248 ALA A C 1
ATOM 1954 O O . ALA A 1 248 ? -4.928 7.798 19.515 1.00 94.19 248 ALA A O 1
ATOM 1955 N N . LEU A 1 249 ? -6.804 8.747 20.289 1.00 93.69 249 LEU A N 1
ATOM 1956 C CA . LEU A 1 249 ? -7.543 8.642 19.030 1.00 93.69 249 LEU A CA 1
ATOM 1957 C C . LEU A 1 249 ? -6.891 9.481 17.913 1.00 93.69 249 LEU A C 1
ATOM 1959 O O . LEU A 1 249 ? -6.786 9.027 16.776 1.00 93.69 249 LEU A O 1
ATOM 1963 N N . LEU A 1 250 ? -6.357 10.663 18.222 1.00 90.88 250 LEU A N 1
ATOM 1964 C CA . LEU A 1 250 ? -5.592 11.444 17.243 1.00 90.88 250 LEU A CA 1
ATOM 1965 C C . LEU A 1 250 ? -4.319 10.718 16.784 1.00 90.88 250 LEU A C 1
ATOM 1967 O O . LEU A 1 250 ? -4.004 10.747 15.596 1.00 90.88 250 LEU A O 1
ATOM 1971 N N . PHE A 1 251 ? -3.619 10.006 17.675 1.00 89.00 251 PHE A N 1
ATOM 1972 C CA . PHE A 1 251 ? -2.485 9.157 17.277 1.00 89.00 251 PHE A CA 1
ATOM 1973 C C . PHE A 1 251 ? -2.890 7.991 16.371 1.00 89.00 251 PHE A C 1
ATOM 1975 O O . PHE A 1 251 ? -2.079 7.545 15.560 1.00 89.00 251 PHE A O 1
ATOM 1982 N N . LEU A 1 252 ? -4.133 7.519 16.482 1.00 87.88 252 LEU A N 1
ATOM 1983 C CA . LEU A 1 252 ? -4.709 6.523 15.578 1.00 87.88 252 LEU A CA 1
ATOM 1984 C C . LEU A 1 252 ? -5.171 7.124 14.238 1.00 87.88 252 LEU A C 1
ATOM 1986 O O . LEU A 1 252 ? -5.567 6.377 13.347 1.00 87.88 252 LEU A O 1
ATOM 1990 N N . GLY A 1 253 ? -5.075 8.447 14.068 1.00 85.56 253 GLY A N 1
ATOM 1991 C CA . GLY A 1 253 ? -5.420 9.143 12.829 1.00 85.56 253 GLY A CA 1
ATOM 1992 C C . GLY A 1 253 ? -6.897 9.516 12.709 1.00 85.56 253 GLY A C 1
ATOM 1993 O O . GLY A 1 253 ? -7.361 9.794 11.603 1.00 85.56 253 GLY A O 1
ATOM 1994 N N . TYR A 1 254 ? -7.651 9.526 13.814 1.00 88.75 254 TYR A N 1
ATOM 1995 C CA . TYR A 1 254 ? -9.036 9.986 13.776 1.00 88.75 254 TYR A CA 1
ATOM 1996 C C . TYR A 1 254 ? -9.124 11.499 13.520 1.00 88.75 254 TYR A C 1
ATOM 1998 O O . TYR A 1 254 ? -8.324 12.276 14.041 1.00 88.75 254 TYR A O 1
ATOM 2006 N N . ALA A 1 255 ? -10.106 11.936 12.730 1.00 85.62 255 ALA A N 1
ATOM 2007 C CA . ALA A 1 255 ? -10.287 13.345 12.393 1.00 85.62 255 ALA A CA 1
ATOM 2008 C C . ALA A 1 255 ? -10.634 14.187 13.633 1.00 85.62 255 ALA A C 1
ATOM 2010 O O . ALA A 1 255 ? -11.505 13.825 14.425 1.00 85.62 255 ALA A O 1
ATOM 2011 N N . GLN A 1 256 ? -10.019 15.368 13.761 1.00 87.88 256 GLN A N 1
ATOM 2012 C CA . GLN A 1 256 ? -10.238 16.286 14.889 1.00 87.88 256 GLN A CA 1
ATOM 2013 C C . GLN A 1 256 ? -11.722 16.643 15.097 1.00 87.88 256 GLN A C 1
ATOM 2015 O O . GLN A 1 256 ? -12.167 16.822 16.231 1.00 87.88 256 GLN A O 1
ATOM 2020 N N . SER A 1 257 ? -12.490 16.744 14.008 1.00 88.25 257 SER A N 1
ATOM 2021 C CA . SER A 1 257 ? -13.929 17.026 14.037 1.00 88.25 257 SER A CA 1
ATOM 2022 C C . SER A 1 257 ? -14.730 15.920 14.731 1.00 88.25 257 SER A C 1
ATOM 2024 O O . SER A 1 257 ? -15.676 16.228 15.459 1.00 88.25 257 SER A O 1
ATOM 2026 N N . LEU A 1 258 ? -14.331 14.656 14.560 1.00 86.75 258 LEU A N 1
ATOM 2027 C CA . LEU A 1 258 ? -14.971 13.496 15.178 1.00 86.75 258 LEU A CA 1
ATOM 2028 C C . LEU A 1 258 ? -14.643 13.395 16.668 1.00 86.75 258 LEU A C 1
ATOM 2030 O O . LEU A 1 258 ? -15.547 13.219 17.484 1.00 86.75 258 LEU A O 1
ATOM 2034 N N . VAL A 1 259 ? -13.369 13.564 17.027 1.00 91.94 259 VAL A N 1
ATOM 2035 C CA . VAL A 1 259 ? -12.851 13.327 18.389 1.00 91.94 259 VAL A CA 1
ATOM 2036 C C . VAL A 1 259 ? -12.907 14.556 19.298 1.00 91.94 259 VAL A C 1
ATOM 2038 O O . VAL A 1 259 ? -12.140 14.679 20.254 1.00 91.94 259 VAL A O 1
ATOM 2041 N N . ASN A 1 260 ? -13.804 15.503 19.019 1.00 91.50 260 ASN A N 1
ATOM 2042 C CA . ASN A 1 260 ? -14.001 16.635 19.917 1.00 91.50 260 ASN A CA 1
ATOM 2043 C C . ASN A 1 260 ? -14.593 16.171 21.263 1.00 91.50 260 ASN A C 1
ATOM 2045 O O . ASN A 1 260 ? -15.304 15.169 21.345 1.00 91.50 260 ASN A O 1
ATOM 2049 N N . LEU A 1 261 ? -14.303 16.920 22.330 1.00 89.00 261 LEU A N 1
ATOM 2050 C CA . LEU A 1 261 ? -14.661 16.530 23.696 1.00 89.00 261 LEU A CA 1
ATOM 2051 C C . LEU A 1 261 ? -16.163 16.309 23.888 1.00 89.00 261 LEU A C 1
ATOM 2053 O O . LEU A 1 261 ? -16.557 15.363 24.558 1.00 89.00 261 LEU A O 1
ATOM 2057 N N . ASN A 1 262 ? -17.001 17.141 23.270 1.00 87.75 262 ASN A N 1
ATOM 2058 C CA . ASN A 1 262 ? -18.451 17.022 23.385 1.00 87.75 262 ASN A CA 1
ATOM 2059 C C . ASN A 1 262 ? -18.954 15.694 22.795 1.00 87.75 262 ASN A C 1
ATOM 2061 O O . ASN A 1 262 ? -19.763 15.004 23.413 1.00 87.75 262 ASN A O 1
ATOM 2065 N N . ASN A 1 263 ? -18.446 15.315 21.621 1.00 87.00 263 ASN A N 1
ATOM 2066 C CA . ASN A 1 263 ? -18.778 14.042 20.988 1.00 87.00 263 ASN A CA 1
ATOM 2067 C C . ASN A 1 263 ? -18.313 12.862 21.842 1.00 87.00 263 ASN A C 1
ATOM 2069 O O . ASN A 1 263 ? -19.105 11.962 22.111 1.00 87.00 263 ASN A O 1
ATOM 2073 N N . LEU A 1 264 ? -17.062 12.887 22.311 1.00 89.88 264 LEU A N 1
ATOM 2074 C CA . LEU A 1 264 ? -16.511 11.807 23.132 1.00 89.88 264 LEU A CA 1
ATOM 2075 C C . LEU A 1 264 ? -17.305 11.622 24.426 1.00 89.88 264 LEU A C 1
ATOM 2077 O O . LEU A 1 264 ? -17.693 10.500 24.737 1.00 89.88 264 LEU A O 1
ATOM 2081 N N . THR A 1 265 ? -17.625 12.704 25.136 1.00 88.19 265 THR A N 1
ATOM 2082 C CA . THR A 1 265 ? -18.427 12.638 26.364 1.00 88.19 265 THR A CA 1
ATOM 2083 C C . THR A 1 265 ? -19.805 12.028 26.107 1.00 88.19 265 THR A C 1
ATOM 2085 O O . THR A 1 265 ? -20.230 11.148 26.853 1.00 88.19 265 THR A O 1
ATOM 2088 N N . LYS A 1 266 ? -20.488 12.421 25.022 1.00 87.38 266 LYS A N 1
ATOM 2089 C CA . LYS A 1 266 ? -21.788 11.838 24.647 1.00 87.38 266 LYS A CA 1
ATOM 2090 C C . LYS A 1 266 ? -21.692 10.343 24.349 1.00 87.38 266 LYS A C 1
ATOM 2092 O O . LYS A 1 266 ? -22.525 9.581 24.834 1.00 87.38 266 LYS A O 1
ATOM 2097 N N . ILE A 1 267 ? -20.676 9.927 23.589 1.00 87.81 267 ILE A N 1
ATOM 2098 C CA . ILE A 1 267 ? -20.437 8.513 23.264 1.00 87.81 267 ILE A CA 1
ATOM 2099 C C . ILE A 1 267 ? -20.186 7.718 24.550 1.00 87.81 267 ILE A C 1
ATOM 2101 O O . ILE A 1 267 ? -20.804 6.678 24.760 1.00 87.81 267 ILE A O 1
ATOM 2105 N N . ILE A 1 268 ? -19.332 8.227 25.441 1.00 88.31 268 ILE A N 1
ATOM 2106 C CA . ILE A 1 268 ? -18.995 7.572 26.712 1.00 88.31 268 ILE A CA 1
ATOM 2107 C C . ILE A 1 268 ? -20.237 7.397 27.590 1.00 88.31 268 ILE A C 1
ATOM 2109 O O . ILE A 1 268 ? -20.461 6.305 28.112 1.00 88.31 268 ILE A O 1
ATOM 2113 N N . ILE A 1 269 ? -21.047 8.449 27.750 1.00 86.56 269 ILE A N 1
ATOM 2114 C CA . ILE A 1 269 ? -22.276 8.394 28.553 1.00 86.56 269 ILE A CA 1
ATOM 2115 C C . ILE A 1 269 ? -23.229 7.343 27.979 1.00 86.56 269 ILE A C 1
ATOM 2117 O O . ILE A 1 269 ? -23.657 6.448 28.706 1.00 86.56 269 ILE A O 1
ATOM 2121 N N . ASN A 1 270 ? -23.494 7.397 26.672 1.00 86.94 270 ASN A N 1
ATOM 2122 C CA . ASN A 1 270 ? -24.418 6.477 26.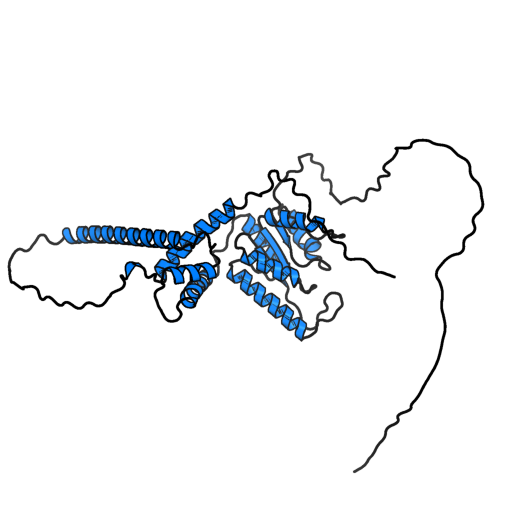016 1.00 86.94 270 ASN A CA 1
ATOM 2123 C C . ASN A 1 270 ? -23.962 5.008 26.111 1.00 86.94 270 ASN A C 1
ATOM 2125 O O . ASN A 1 270 ? -24.773 4.124 26.395 1.00 86.94 270 ASN A O 1
ATOM 2129 N N . GLN A 1 271 ? -22.662 4.743 25.942 1.00 85.81 271 GLN A N 1
ATOM 2130 C CA . GLN A 1 271 ? -22.107 3.393 26.076 1.00 85.81 271 GLN A CA 1
ATOM 2131 C C . GLN A 1 271 ? -22.230 2.866 27.510 1.00 85.81 271 GLN A C 1
ATOM 2133 O O . GLN A 1 271 ? -22.660 1.732 27.725 1.00 85.81 271 GLN A O 1
ATOM 2138 N N . ARG A 1 272 ? -21.935 3.696 28.518 1.00 84.88 272 ARG A N 1
ATOM 2139 C CA . ARG A 1 272 ? -22.094 3.306 29.929 1.00 84.88 272 ARG A CA 1
ATOM 2140 C C . ARG A 1 272 ? -23.549 3.032 30.292 1.00 84.88 272 ARG A C 1
ATOM 2142 O O . ARG A 1 272 ? -23.819 2.073 31.011 1.00 84.88 272 ARG A O 1
ATOM 2149 N N . GLU A 1 273 ? -24.482 3.858 29.827 1.00 85.69 273 GLU A N 1
ATOM 2150 C CA . GLU A 1 273 ? -25.916 3.637 30.047 1.00 85.69 273 GLU A CA 1
ATOM 2151 C C . GLU A 1 273 ? -26.386 2.330 29.404 1.00 85.69 273 GLU A C 1
ATOM 2153 O O . GLU A 1 273 ? -27.056 1.531 30.061 1.00 85.69 273 GLU A O 1
ATOM 2158 N N . SER A 1 274 ? -25.951 2.056 28.173 1.00 82.88 274 SER A N 1
ATOM 2159 C CA . SER A 1 274 ? -26.259 0.810 27.464 1.00 82.88 274 SER A CA 1
ATOM 2160 C C . SER A 1 274 ? -25.737 -0.422 28.218 1.00 82.88 274 SER A C 1
ATOM 2162 O O . SER A 1 274 ? -26.477 -1.385 28.427 1.00 82.88 274 SER A O 1
ATOM 2164 N N . LEU A 1 275 ? -24.501 -0.369 28.727 1.00 79.56 275 LEU A N 1
ATOM 2165 C CA . LEU A 1 275 ? -23.920 -1.445 29.540 1.00 79.56 275 LEU A CA 1
ATOM 2166 C C . LEU A 1 275 ? -24.647 -1.640 30.882 1.00 79.56 275 LEU A C 1
ATOM 2168 O O . LEU A 1 275 ? -24.815 -2.778 31.327 1.00 79.56 275 LEU A O 1
ATOM 2172 N N . LYS A 1 276 ? -25.114 -0.564 31.532 1.00 81.38 276 LYS A N 1
ATOM 2173 C CA . LYS A 1 276 ? -25.915 -0.656 32.770 1.00 81.38 276 LYS A CA 1
ATOM 2174 C C . LYS A 1 276 ? -27.276 -1.311 32.527 1.00 81.38 276 LYS A C 1
ATOM 2176 O O . LYS A 1 276 ? -27.722 -2.119 33.346 1.00 81.38 276 LYS A O 1
ATOM 2181 N N . LEU A 1 277 ? -27.934 -0.986 31.413 1.00 79.44 277 LEU A N 1
ATOM 2182 C CA . LEU A 1 277 ? -29.219 -1.583 31.042 1.00 79.44 277 LEU A CA 1
ATOM 2183 C C . LEU A 1 277 ? -29.087 -3.091 30.797 1.00 79.44 277 LEU A C 1
ATOM 2185 O O . LEU A 1 277 ? -29.897 -3.857 31.319 1.00 79.44 277 LEU A O 1
ATOM 2189 N N . LEU A 1 278 ? -28.035 -3.524 30.096 1.00 74.50 278 LEU A N 1
ATOM 2190 C CA . LEU A 1 278 ? -27.758 -4.944 29.854 1.00 74.50 278 LEU A CA 1
ATOM 2191 C C . LEU A 1 278 ? -27.504 -5.719 31.156 1.00 74.50 278 LEU A C 1
ATOM 2193 O O . LEU A 1 278 ? -28.075 -6.791 31.355 1.00 74.50 278 LEU A O 1
ATOM 2197 N N . HIS A 1 279 ? -26.731 -5.156 32.089 1.00 75.56 279 HIS A N 1
ATOM 2198 C CA . HIS A 1 279 ? -26.524 -5.778 33.401 1.00 75.56 279 HIS A CA 1
ATOM 2199 C C . HIS A 1 279 ? -27.817 -5.873 34.217 1.00 75.56 279 HIS A C 1
ATOM 2201 O O . HIS A 1 279 ? -28.059 -6.889 34.861 1.00 75.56 279 HIS A O 1
ATOM 2207 N N . THR A 1 280 ? -28.678 -4.853 34.161 1.00 74.88 280 THR A N 1
ATOM 2208 C CA . THR A 1 280 ? -29.965 -4.849 34.880 1.00 74.88 280 THR A CA 1
ATOM 2209 C C . THR A 1 280 ? -30.949 -5.877 34.307 1.00 74.88 280 THR A C 1
ATOM 2211 O O . THR A 1 280 ? -31.764 -6.437 35.036 1.00 74.88 280 THR A O 1
ATOM 2214 N N . GLN A 1 281 ? -30.891 -6.143 33.001 1.00 67.94 281 GLN A N 1
ATOM 2215 C CA . GLN A 1 281 ? -31.704 -7.179 32.358 1.00 67.94 281 GLN A CA 1
ATOM 2216 C C . GLN A 1 281 ? -31.154 -8.587 32.624 1.00 67.94 281 GLN A C 1
ATOM 2218 O O . GLN A 1 281 ? -31.936 -9.498 32.886 1.00 67.94 281 GLN A O 1
ATOM 2223 N N . SER A 1 282 ? -29.828 -8.752 32.644 1.00 63.28 282 SER A N 1
ATOM 2224 C CA . SER A 1 282 ? -29.166 -10.022 32.973 1.00 63.28 282 SER A CA 1
ATOM 2225 C C . SER A 1 282 ? -29.392 -10.436 34.432 1.00 63.28 282 SER A C 1
ATOM 2227 O O . SER A 1 282 ? -29.761 -11.576 34.708 1.00 63.28 282 SER A O 1
ATOM 2229 N N . THR A 1 283 ? -29.298 -9.500 35.384 1.00 58.78 283 THR A N 1
ATOM 2230 C CA . THR A 1 283 ? -29.599 -9.784 36.797 1.00 58.78 283 THR A CA 1
ATOM 2231 C C . THR A 1 283 ? -31.077 -10.082 37.024 1.00 58.78 283 THR A C 1
ATOM 2233 O O . THR A 1 283 ? -31.383 -10.960 37.824 1.00 58.78 283 THR A O 1
ATOM 2236 N N . LYS A 1 284 ? -31.999 -9.443 36.287 1.00 57.06 284 LYS A N 1
ATOM 2237 C CA . LYS A 1 284 ? -33.438 -9.780 36.293 1.00 57.06 284 LYS A CA 1
ATOM 2238 C C . LYS A 1 284 ? -33.760 -11.136 35.654 1.00 57.06 284 LYS A C 1
ATOM 2240 O O . LYS A 1 284 ? -34.732 -11.766 36.054 1.00 57.06 284 LYS A O 1
ATOM 2245 N N . ALA A 1 285 ? -32.977 -11.589 34.676 1.00 53.19 285 ALA A N 1
ATOM 2246 C CA . ALA A 1 285 ? -33.116 -12.924 34.090 1.00 53.19 285 ALA A CA 1
ATOM 2247 C C . ALA A 1 285 ? -32.552 -14.014 35.019 1.00 53.19 285 ALA A C 1
ATOM 2249 O O . ALA A 1 285 ? -33.189 -15.045 35.208 1.00 53.19 285 ALA A O 1
ATOM 2250 N N . SER A 1 286 ? -31.418 -13.746 35.672 1.00 50.53 286 SER A N 1
ATOM 2251 C CA . SER A 1 286 ? -30.792 -14.657 36.640 1.00 50.53 286 SER A CA 1
ATOM 2252 C C . SER A 1 286 ? -31.596 -14.764 37.950 1.00 50.53 286 SER A C 1
ATOM 2254 O O . SER A 1 286 ? -31.798 -15.853 38.477 1.00 50.53 286 SER A O 1
ATOM 2256 N N . SER A 1 287 ? -32.192 -13.660 38.419 1.00 50.75 287 SER A N 1
ATOM 2257 C CA . SER A 1 287 ? -33.141 -13.683 39.550 1.00 50.75 287 SER A CA 1
ATOM 2258 C C . SER A 1 287 ? -34.508 -14.286 39.205 1.00 50.75 287 SER A C 1
ATOM 2260 O O . SER A 1 287 ? -35.220 -14.690 40.115 1.00 50.75 287 SER A O 1
ATOM 2262 N N . LYS A 1 288 ? -34.867 -14.423 37.918 1.00 48.47 288 LYS A N 1
ATOM 2263 C CA . LYS A 1 288 ? -36.011 -15.248 37.493 1.00 48.47 288 LYS A CA 1
ATOM 2264 C C . LYS A 1 288 ? -35.698 -16.746 37.471 1.00 48.47 288 LYS A C 1
ATOM 2266 O O . LYS A 1 288 ? -36.618 -17.522 37.662 1.00 48.47 288 LYS A O 1
ATOM 2271 N N . GLN A 1 289 ? -34.439 -17.147 37.273 1.00 44.72 289 GLN A N 1
ATOM 2272 C CA . GLN A 1 289 ? -34.030 -18.555 37.371 1.00 44.72 289 GLN A CA 1
ATOM 2273 C C . GLN A 1 289 ? -33.855 -19.022 38.822 1.00 44.72 289 GLN A C 1
ATOM 2275 O O . GLN A 1 289 ? -34.139 -20.173 39.118 1.00 44.72 289 GLN A O 1
ATOM 2280 N N . LEU A 1 290 ? -33.452 -18.135 39.738 1.00 44.84 290 LEU A N 1
ATOM 2281 C CA . LEU A 1 290 ? -33.342 -18.455 41.171 1.00 44.84 290 LEU A CA 1
ATOM 2282 C C . LEU A 1 290 ? -34.682 -18.373 41.927 1.00 44.84 290 LEU A C 1
ATOM 2284 O O . LEU A 1 290 ? -34.806 -18.935 43.008 1.00 44.84 290 LEU A O 1
ATOM 2288 N N . ALA A 1 291 ? -35.696 -17.705 41.366 1.00 41.69 291 ALA A N 1
ATOM 2289 C CA . ALA A 1 291 ? -37.024 -17.596 41.978 1.00 41.69 291 ALA A CA 1
ATOM 2290 C C . ALA A 1 291 ? -37.940 -18.813 41.726 1.00 41.69 291 ALA A C 1
ATOM 2292 O O . ALA A 1 291 ? -39.051 -18.831 42.245 1.00 41.69 291 ALA A O 1
ATOM 2293 N N . GLU A 1 292 ? -37.503 -19.815 40.953 1.00 43.53 292 GLU A N 1
ATOM 2294 C CA . GLU A 1 292 ? -38.256 -21.064 40.738 1.00 43.53 292 GLU A CA 1
ATOM 2295 C C . GLU A 1 292 ? -37.781 -22.232 41.636 1.00 43.53 292 GLU A C 1
ATOM 2297 O O . GLU A 1 292 ? -38.395 -23.294 41.601 1.00 43.53 292 GLU A O 1
ATOM 2302 N N . GLU A 1 293 ? -36.755 -22.049 42.487 1.00 43.44 293 GLU A N 1
ATOM 2303 C CA . GLU A 1 293 ? -36.238 -23.108 43.388 1.00 43.44 293 GLU A CA 1
ATOM 2304 C C . GLU A 1 293 ? -36.345 -22.829 44.905 1.00 43.44 293 GLU A C 1
ATOM 2306 O O . GLU A 1 293 ? -36.148 -23.751 45.694 1.00 43.44 293 GLU A O 1
ATOM 2311 N N . GLU A 1 294 ? -36.732 -21.630 45.357 1.00 40.22 294 GLU A N 1
ATOM 2312 C CA . GLU A 1 294 ? -36.941 -21.332 46.790 1.00 40.22 294 GLU A CA 1
ATOM 2313 C C . GLU A 1 294 ? -38.421 -21.081 47.124 1.00 40.22 294 GLU A C 1
ATOM 2315 O O . GLU A 1 294 ? -38.834 -19.985 47.496 1.00 40.22 294 GLU A O 1
ATOM 2320 N N . GLU A 1 295 ? -39.240 -22.130 47.036 1.00 37.25 295 GLU A N 1
ATOM 2321 C CA . GLU A 1 295 ? -40.555 -22.170 47.690 1.00 37.25 295 GLU A CA 1
ATOM 2322 C C . GLU A 1 295 ? -40.690 -23.451 48.526 1.00 37.25 295 GLU A C 1
ATOM 2324 O O . GLU A 1 295 ? -41.562 -24.280 48.305 1.00 37.25 295 GLU A O 1
ATOM 2329 N N . LEU A 1 296 ? -39.767 -23.650 49.475 1.00 40.38 296 LEU A N 1
ATOM 2330 C CA . LEU A 1 296 ? -39.912 -24.579 50.603 1.00 40.38 296 LEU A CA 1
ATOM 2331 C C . LEU A 1 296 ? -38.772 -24.350 51.604 1.00 40.38 296 LEU A C 1
ATOM 2333 O O . LEU A 1 296 ? -37.732 -24.994 51.520 1.00 40.38 296 LEU A O 1
ATOM 2337 N N . LEU A 1 297 ? -38.973 -23.426 52.548 1.00 31.56 297 LEU A N 1
ATOM 2338 C CA . LEU A 1 297 ? -38.791 -23.637 53.994 1.00 31.56 297 LEU A CA 1
ATOM 2339 C C . LEU A 1 297 ? -38.890 -22.301 54.742 1.00 31.56 297 LEU A C 1
ATOM 2341 O O . LEU A 1 297 ? -38.108 -21.372 54.569 1.00 31.56 297 LEU A O 1
ATOM 2345 N N . ASP A 1 298 ? -39.918 -22.258 55.576 1.00 31.00 298 ASP A N 1
ATOM 2346 C CA . ASP A 1 298 ? -40.313 -21.192 56.477 1.00 31.00 298 ASP A CA 1
ATOM 2347 C C . ASP A 1 298 ? -39.344 -21.036 57.666 1.00 31.00 298 ASP A C 1
ATOM 2349 O O . ASP A 1 298 ? -38.753 -22.000 58.156 1.00 31.00 298 ASP A O 1
ATOM 2353 N N . SER A 1 299 ? -39.356 -19.814 58.200 1.00 30.97 299 SER A N 1
ATOM 2354 C CA . SER A 1 299 ? -39.234 -19.433 59.610 1.00 30.97 299 SER A CA 1
ATOM 2355 C C . SER A 1 299 ? -37.873 -19.046 60.224 1.00 30.97 299 SER A C 1
ATOM 2357 O O . SER A 1 299 ? -36.945 -19.830 60.398 1.00 30.97 299 SER A O 1
ATOM 2359 N N . THR A 1 300 ? -37.926 -17.840 60.815 1.00 28.86 300 THR A N 1
ATOM 2360 C CA . THR A 1 300 ? -37.240 -17.351 62.034 1.00 28.86 300 THR A CA 1
ATOM 2361 C C . THR A 1 300 ? -35.833 -16.739 61.916 1.00 28.86 300 THR A C 1
ATOM 2363 O O . THR A 1 300 ? -34.834 -17.437 61.973 1.00 28.86 300 THR A O 1
ATOM 2366 N N . GLN A 1 301 ? -35.733 -15.400 61.952 1.00 33.53 301 GLN A N 1
ATOM 2367 C CA . GLN A 1 301 ? -35.377 -14.621 63.161 1.00 33.53 301 GLN A CA 1
ATOM 2368 C C . GLN A 1 301 ? -35.081 -13.146 62.833 1.00 33.53 301 GLN A C 1
ATOM 2370 O O . GLN A 1 301 ? -34.258 -12.809 61.989 1.00 33.53 301 GLN A O 1
ATOM 2375 N N . GLN A 1 302 ? -35.751 -12.261 63.572 1.00 32.75 302 GLN A N 1
ATOM 2376 C CA . GLN A 1 302 ? -35.388 -10.857 63.741 1.00 32.75 302 GLN A CA 1
ATOM 2377 C C . GLN A 1 302 ? -34.129 -10.758 64.611 1.00 32.75 302 GLN A C 1
ATOM 2379 O O . GLN A 1 302 ? -34.125 -11.320 65.706 1.00 32.75 302 GLN A O 1
ATOM 2384 N N . GLN A 1 303 ? -33.138 -9.951 64.216 1.00 30.80 303 GLN A N 1
ATOM 2385 C CA . GLN A 1 303 ? -32.354 -9.182 65.185 1.00 30.80 303 GLN A CA 1
ATOM 2386 C C . GLN A 1 303 ? -31.638 -7.968 64.579 1.00 30.80 303 GLN A C 1
ATOM 2388 O O . GLN A 1 303 ? -31.273 -7.920 63.410 1.00 30.80 303 GLN A O 1
ATOM 2393 N N . GLN A 1 304 ? -31.538 -6.964 65.443 1.00 30.61 304 GLN A N 1
ATOM 2394 C CA . GLN A 1 304 ? -31.134 -5.574 65.270 1.00 30.61 304 GLN A CA 1
ATOM 2395 C C . GLN A 1 304 ? -29.679 -5.386 64.821 1.00 30.61 304 GLN A C 1
ATOM 2397 O O . GLN A 1 304 ? -28.805 -6.097 65.307 1.00 30.61 304 GLN A O 1
ATOM 2402 N N . GLN A 1 305 ? -29.406 -4.303 64.078 1.00 29.48 305 GLN A N 1
ATOM 2403 C CA . GLN A 1 305 ? -28.291 -3.395 64.391 1.00 29.48 305 GLN A CA 1
ATOM 2404 C C . GLN A 1 305 ? -28.426 -2.015 63.714 1.00 29.48 305 GLN A C 1
ATOM 2406 O O . GLN A 1 305 ? -28.869 -1.883 62.577 1.00 29.48 305 GLN A O 1
ATOM 2411 N N . GLN A 1 306 ? -28.097 -0.993 64.507 1.00 29.94 306 GLN A N 1
ATOM 2412 C CA . GLN A 1 306 ? -28.185 0.454 64.279 1.00 29.94 306 GLN A CA 1
ATOM 2413 C C . GLN A 1 306 ? -27.020 1.018 63.430 1.00 29.94 306 GLN A C 1
ATOM 2415 O O . GLN A 1 306 ? -26.028 0.323 63.224 1.00 29.94 306 GLN A O 1
ATOM 2420 N N . PRO A 1 307 ? -27.111 2.283 62.959 1.00 28.42 307 PRO A N 1
ATOM 2421 C CA . PRO A 1 307 ? -26.208 2.846 61.958 1.00 28.42 307 PRO A CA 1
ATOM 2422 C C . PRO A 1 307 ? -24.951 3.471 62.580 1.00 28.42 307 PRO A C 1
ATOM 2424 O O . PRO A 1 307 ? -25.040 4.333 63.454 1.00 28.42 307 PRO A O 1
ATOM 2427 N N . SER A 1 308 ? -23.773 3.112 62.074 1.00 27.22 308 SER A N 1
ATOM 2428 C CA . SER A 1 308 ? -22.523 3.827 62.342 1.00 27.22 308 SER A CA 1
ATOM 2429 C C . SER A 1 308 ? -22.227 4.809 61.206 1.00 27.22 308 SER A C 1
ATOM 2431 O O . SER A 1 308 ? -21.883 4.443 60.085 1.00 27.22 308 SER A O 1
ATOM 2433 N N . GLN A 1 309 ? -22.370 6.097 61.520 1.00 35.03 309 GLN A N 1
ATOM 2434 C CA . GLN A 1 309 ? -21.822 7.195 60.734 1.00 35.03 309 GLN A CA 1
ATOM 2435 C C . GLN A 1 309 ? -20.290 7.121 60.769 1.00 35.03 309 GLN A C 1
ATOM 2437 O O . GLN A 1 309 ? -19.689 7.267 61.832 1.00 35.03 309 GLN A O 1
ATOM 2442 N N . GLN A 1 310 ? -19.651 6.974 59.610 1.00 29.89 310 GLN A N 1
ATOM 2443 C CA . GLN A 1 310 ? -18.271 7.411 59.422 1.00 29.89 310 GLN A CA 1
ATOM 2444 C C . GLN A 1 310 ? -18.201 8.347 58.224 1.00 29.89 310 GLN A C 1
ATOM 2446 O O . GLN A 1 310 ? -18.343 7.968 57.066 1.00 29.89 310 GLN A O 1
ATOM 2451 N N . ASN A 1 311 ? -18.028 9.613 58.579 1.00 33.81 311 ASN A N 1
ATOM 2452 C CA . ASN A 1 311 ? -17.776 10.731 57.704 1.00 33.81 311 ASN A CA 1
ATOM 2453 C C . ASN A 1 311 ? -16.272 10.737 57.392 1.00 33.81 311 ASN A C 1
ATOM 2455 O O . ASN A 1 311 ? -15.462 11.079 58.252 1.00 33.81 311 ASN A O 1
ATOM 2459 N N . CYS A 1 312 ? -15.890 10.347 56.181 1.00 28.62 312 CYS A N 1
ATOM 2460 C CA . CYS A 1 312 ? -14.566 10.621 55.638 1.00 28.62 312 CYS A CA 1
ATOM 2461 C C . CYS A 1 312 ? -14.736 11.271 54.264 1.00 28.62 312 CYS A C 1
ATOM 2463 O O . CYS A 1 312 ? -14.883 10.613 53.236 1.00 28.62 312 CYS A O 1
ATOM 2465 N N . ASN A 1 313 ? -14.716 12.607 54.277 1.00 36.56 313 ASN A N 1
ATOM 2466 C CA . ASN A 1 313 ? -14.539 13.444 53.099 1.00 36.56 313 ASN A CA 1
ATOM 2467 C C . ASN A 1 313 ? -13.169 13.143 52.477 1.00 36.56 313 ASN A C 1
ATOM 2469 O O . ASN A 1 313 ? -12.178 13.812 52.759 1.00 36.56 313 ASN A O 1
ATOM 2473 N 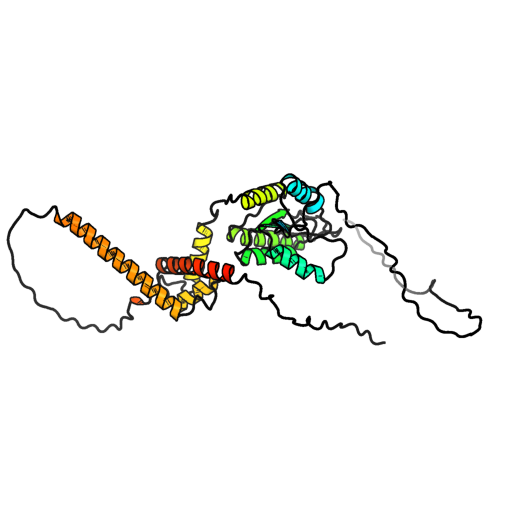N . SER A 1 314 ? -13.122 12.122 51.629 1.00 35.41 314 SER A N 1
ATOM 2474 C CA . SER A 1 314 ? -12.180 12.080 50.522 1.00 35.41 314 SER A CA 1
ATOM 2475 C C . SER A 1 314 ? -12.921 12.644 49.318 1.00 35.41 314 SER A C 1
ATOM 2477 O O . SER A 1 314 ? -13.993 12.168 48.954 1.00 35.41 314 SER A O 1
ATOM 2479 N N . SER A 1 315 ? -12.396 13.717 48.741 1.00 38.25 315 SER A N 1
ATOM 2480 C CA . SER A 1 315 ? -12.852 14.286 47.477 1.00 38.25 315 SER A CA 1
ATOM 2481 C C . SER A 1 315 ? -12.591 13.271 46.362 1.00 38.25 315 SER A C 1
ATOM 2483 O O . SER A 1 315 ? -11.585 13.315 45.658 1.00 38.25 315 SER A O 1
ATOM 2485 N N . THR A 1 316 ? -13.491 12.299 46.242 1.00 36.16 316 THR A N 1
ATOM 2486 C CA . THR A 1 316 ? -13.504 11.313 45.171 1.00 36.16 316 THR A CA 1
ATOM 2487 C C . THR A 1 316 ? -14.019 12.025 43.928 1.00 36.16 316 THR A C 1
ATOM 2489 O O . THR A 1 316 ? -15.209 12.317 43.814 1.00 36.16 316 THR A O 1
ATOM 2492 N N . MET A 1 317 ? -13.121 12.338 42.991 1.00 39.25 317 MET A N 1
ATOM 2493 C CA . MET A 1 317 ? -13.540 12.604 41.614 1.00 39.25 317 MET A CA 1
ATOM 2494 C C . MET A 1 317 ? -14.375 11.392 41.180 1.00 39.25 317 MET A C 1
ATOM 2496 O O . MET A 1 317 ? -13.909 10.260 41.347 1.00 39.25 317 MET A O 1
ATOM 2500 N N . PRO A 1 318 ? -15.620 11.566 40.713 1.00 42.78 318 PRO A N 1
ATOM 2501 C CA . PRO A 1 318 ? -16.463 10.425 40.411 1.00 42.78 318 PRO A CA 1
ATOM 2502 C C . PRO A 1 318 ? -15.788 9.588 39.318 1.00 42.78 318 PRO A C 1
ATOM 2504 O O . PRO A 1 318 ? -15.503 10.090 38.234 1.00 42.78 318 PRO A O 1
ATOM 2507 N N . ASN A 1 319 ? -15.597 8.288 39.570 1.00 51.22 319 ASN A N 1
ATOM 2508 C CA . ASN A 1 319 ? -15.116 7.263 38.619 1.00 51.22 319 ASN A CA 1
ATOM 2509 C C . ASN A 1 319 ? -15.937 7.176 37.301 1.00 51.22 319 ASN A C 1
ATOM 2511 O O . ASN A 1 319 ? -15.725 6.295 36.467 1.00 51.22 319 ASN A O 1
ATOM 2515 N N . HIS A 1 320 ? -16.905 8.073 37.091 1.00 56.16 320 HIS A N 1
ATOM 2516 C CA . HIS A 1 320 ? -17.777 8.114 35.927 1.00 56.16 320 HIS A CA 1
ATOM 2517 C C . HIS A 1 320 ? -17.153 8.736 34.668 1.00 56.16 320 HIS A C 1
ATOM 2519 O O . HIS A 1 320 ? -17.769 8.648 33.609 1.00 56.16 320 HIS A O 1
ATOM 2525 N N . GLU A 1 321 ? -15.949 9.308 34.747 1.00 70.12 321 GLU A N 1
ATOM 2526 C CA . GLU A 1 321 ? -15.295 9.972 33.602 1.00 70.12 321 GLU A CA 1
ATOM 2527 C C . GLU A 1 321 ? -14.075 9.226 33.038 1.00 70.12 321 GLU A C 1
ATOM 2529 O O . GLU A 1 321 ? -13.597 9.561 31.954 1.00 70.12 321 GLU A O 1
ATOM 2534 N N . LEU A 1 322 ? -13.573 8.206 33.741 1.00 88.38 322 LEU A N 1
ATOM 2535 C CA . LEU A 1 322 ? -12.337 7.506 33.378 1.00 88.38 322 LEU A CA 1
ATOM 2536 C C . LEU A 1 322 ? -12.582 6.313 32.448 1.00 88.38 322 LEU A C 1
ATOM 2538 O O . LEU A 1 322 ? -13.512 5.542 32.662 1.00 88.38 322 LEU A O 1
ATOM 2542 N N . ILE A 1 323 ? -11.753 6.168 31.421 1.00 92.50 323 ILE A N 1
ATOM 2543 C CA . ILE A 1 323 ? -11.925 5.247 30.294 1.00 92.50 323 ILE A CA 1
ATOM 2544 C C . ILE A 1 323 ? -10.861 4.154 30.391 1.00 92.50 323 ILE A C 1
ATOM 2546 O O . ILE A 1 323 ? -9.675 4.444 30.245 1.00 92.50 323 ILE A O 1
ATOM 2550 N N . ASP A 1 324 ? -11.277 2.916 30.634 1.00 92.88 324 ASP A N 1
ATOM 2551 C CA . ASP A 1 324 ? -10.393 1.753 30.533 1.00 92.88 324 ASP A CA 1
ATOM 2552 C C . ASP A 1 324 ? -10.121 1.380 29.067 1.00 92.88 324 ASP A C 1
ATOM 2554 O O . ASP A 1 324 ? -10.638 1.988 28.120 1.00 92.88 324 ASP A O 1
ATOM 2558 N N . PHE A 1 325 ? -9.263 0.384 28.862 1.00 92.94 325 PHE A N 1
ATOM 2559 C CA . PHE A 1 325 ? -8.897 -0.034 27.516 1.00 92.94 325 PHE A CA 1
ATOM 2560 C C . PHE A 1 325 ? -10.060 -0.641 26.724 1.00 92.94 325 PHE A C 1
ATOM 2562 O O . PHE A 1 325 ? -10.133 -0.453 25.508 1.00 92.94 325 PHE A O 1
ATOM 2569 N N . ASP A 1 326 ? -10.973 -1.347 27.386 1.00 91.31 326 ASP A N 1
ATOM 2570 C CA . ASP A 1 326 ? -12.091 -2.004 26.713 1.00 91.31 326 ASP A CA 1
ATOM 2571 C C . ASP A 1 326 ? -13.079 -0.961 26.186 1.00 91.31 326 ASP A C 1
ATOM 2573 O O . ASP A 1 326 ? -13.441 -0.974 25.005 1.00 91.31 326 ASP A O 1
ATOM 2577 N N . LEU A 1 327 ? -13.428 0.030 27.012 1.00 91.50 327 LEU A N 1
ATOM 2578 C CA . LEU A 1 327 ? -14.233 1.170 26.590 1.00 91.50 327 LEU A CA 1
ATOM 2579 C C . LEU A 1 327 ? -13.516 1.990 25.510 1.00 91.50 327 LEU A C 1
ATOM 2581 O O . LEU A 1 327 ? -14.157 2.434 24.556 1.00 91.50 327 LEU A O 1
ATOM 2585 N N . PHE A 1 328 ? -12.194 2.159 25.602 1.00 93.88 328 PHE A N 1
ATOM 2586 C CA . PHE A 1 328 ? -11.409 2.798 24.543 1.00 93.88 328 PHE A CA 1
ATOM 2587 C C . PHE A 1 328 ? -11.501 2.039 23.210 1.00 93.88 328 PHE A C 1
ATOM 2589 O O . PHE A 1 328 ? -11.680 2.667 22.163 1.00 93.88 328 PHE A O 1
ATOM 2596 N N . CYS A 1 329 ? -11.445 0.704 23.230 1.00 92.69 329 CYS A N 1
ATOM 2597 C CA . CYS A 1 329 ? -11.615 -0.122 22.035 1.00 92.69 329 CYS A CA 1
ATOM 2598 C C . CYS A 1 329 ? -13.005 0.043 21.417 1.00 92.69 329 CYS A C 1
ATOM 2600 O O . CYS A 1 329 ? -13.105 0.192 20.200 1.00 92.69 329 CYS A O 1
ATOM 2602 N N . VAL A 1 330 ? -14.062 0.083 22.235 1.00 90.94 330 VAL A N 1
ATOM 2603 C CA . VAL A 1 330 ? -15.439 0.316 21.765 1.00 90.94 330 VAL A CA 1
ATOM 2604 C C . VAL A 1 330 ? -15.576 1.696 21.121 1.00 90.94 330 VAL A C 1
ATOM 2606 O O . VAL A 1 330 ? -16.133 1.813 20.029 1.00 90.94 330 VAL A O 1
ATOM 2609 N N . ILE A 1 331 ? -15.034 2.739 21.757 1.00 91.75 331 ILE A N 1
ATOM 2610 C CA . ILE A 1 331 ? -15.043 4.104 21.210 1.00 91.75 331 ILE A CA 1
ATOM 2611 C C . ILE A 1 331 ? -14.286 4.149 19.879 1.00 91.75 331 ILE A C 1
ATOM 2613 O O . ILE A 1 331 ? -14.804 4.689 18.905 1.00 91.75 331 ILE A O 1
ATOM 2617 N N . SER A 1 332 ? -13.088 3.560 19.821 1.00 92.12 332 SER A N 1
ATOM 2618 C CA . SER A 1 332 ? -12.288 3.477 18.595 1.00 92.12 332 SER A CA 1
ATOM 2619 C C . SER A 1 332 ? -13.056 2.752 17.484 1.00 92.12 332 SER A C 1
ATOM 2621 O O . SER A 1 332 ? -13.191 3.284 16.388 1.00 92.12 332 SER A O 1
ATOM 2623 N N . ALA A 1 333 ? -13.651 1.591 17.771 1.00 89.38 333 ALA A N 1
ATOM 2624 C CA . ALA A 1 333 ? -14.438 0.839 16.797 1.00 89.38 333 ALA A CA 1
ATOM 2625 C C . ALA A 1 333 ? -15.635 1.649 16.271 1.00 89.38 333 ALA A C 1
ATOM 2627 O O . ALA A 1 333 ? -15.827 1.742 15.061 1.00 89.38 333 ALA A O 1
ATOM 2628 N N . TYR A 1 334 ? -16.394 2.301 17.154 1.00 89.06 334 TYR A N 1
ATOM 2629 C CA . TYR A 1 334 ? -17.519 3.151 16.760 1.00 89.06 334 TYR A CA 1
ATOM 2630 C C . TYR A 1 334 ? -17.078 4.319 15.863 1.00 89.06 334 TYR A C 1
ATOM 2632 O O . TYR A 1 334 ? -17.668 4.572 14.813 1.00 89.06 334 TYR A O 1
ATOM 2640 N N . LEU A 1 335 ? -15.998 5.008 16.240 1.00 90.19 335 LEU A N 1
ATOM 2641 C CA . LEU A 1 335 ? -15.455 6.119 15.460 1.00 90.19 335 LEU A CA 1
ATOM 2642 C C . LEU A 1 335 ? -14.847 5.670 14.128 1.00 90.19 335 LEU A C 1
ATOM 2644 O O . LEU A 1 335 ? -14.864 6.450 13.180 1.00 90.19 335 LEU A O 1
ATOM 2648 N N . SER A 1 336 ? -14.347 4.435 14.027 1.00 87.19 336 SER A N 1
ATOM 2649 C CA . SER A 1 336 ? -13.838 3.880 12.766 1.00 87.19 336 SER A CA 1
ATOM 2650 C C . SER A 1 336 ? -14.920 3.789 11.694 1.00 87.19 336 SER A C 1
ATOM 2652 O O . SER A 1 336 ? -14.665 4.154 10.548 1.00 87.19 336 SER A O 1
ATOM 2654 N N . VAL A 1 337 ? -16.146 3.424 12.083 1.00 86.19 337 VAL A N 1
ATOM 2655 C CA . VAL A 1 337 ? -17.303 3.388 11.179 1.00 86.19 337 VAL A CA 1
ATOM 2656 C C . VAL A 1 337 ? -17.659 4.800 10.715 1.00 86.19 337 VAL A C 1
ATOM 2658 O O . VAL A 1 337 ? -17.757 5.049 9.518 1.00 86.19 337 VAL A O 1
ATOM 2661 N N . LEU A 1 338 ? -17.753 5.756 11.643 1.00 84.62 338 LEU A N 1
ATOM 2662 C CA . LEU A 1 338 ? -18.075 7.148 11.304 1.00 84.62 338 LEU A CA 1
ATOM 2663 C C . LEU A 1 338 ? -17.003 7.811 10.432 1.00 84.62 338 LEU A C 1
ATOM 2665 O O . LEU A 1 338 ? -17.316 8.596 9.540 1.00 84.62 338 LEU A O 1
ATOM 2669 N N . GLN A 1 339 ? -15.726 7.513 10.678 1.00 83.38 339 GLN A N 1
ATOM 2670 C CA . GLN A 1 339 ? -14.639 8.023 9.852 1.00 83.38 339 GLN A CA 1
ATOM 2671 C C . GLN A 1 339 ? -14.701 7.453 8.433 1.00 83.38 339 GLN A C 1
ATOM 2673 O O . GLN A 1 339 ? -14.501 8.205 7.479 1.00 83.38 339 GLN A O 1
ATOM 2678 N N . GLN A 1 340 ? -15.022 6.165 8.289 1.00 77.12 340 GLN A N 1
ATOM 2679 C CA . GLN A 1 340 ? -15.224 5.539 6.985 1.00 77.12 340 GLN A CA 1
ATOM 2680 C C . GLN A 1 340 ? -16.379 6.204 6.221 1.00 77.12 340 GLN A C 1
ATOM 2682 O O . GLN A 1 340 ? -16.194 6.598 5.072 1.00 77.12 340 GLN A O 1
ATOM 2687 N N . GLU A 1 341 ? -17.523 6.434 6.873 1.00 77.50 341 GLU A N 1
ATOM 2688 C CA . GLU A 1 341 ? -18.671 7.125 6.267 1.00 77.50 341 GLU A CA 1
ATOM 2689 C C . GLU A 1 341 ? -18.327 8.548 5.804 1.00 77.50 341 GLU A C 1
ATOM 2691 O O . GLU A 1 341 ? -18.752 8.969 4.726 1.00 77.50 341 GLU A O 1
ATOM 2696 N N . ILE A 1 342 ? -17.535 9.298 6.583 1.00 74.00 342 ILE A N 1
ATOM 2697 C CA . ILE A 1 342 ? -17.066 10.636 6.188 1.00 74.00 342 ILE A CA 1
ATOM 2698 C C . ILE A 1 342 ? -16.152 10.557 4.969 1.00 74.00 342 ILE A C 1
ATOM 2700 O O . ILE A 1 342 ? -16.267 11.395 4.075 1.00 74.00 342 ILE A O 1
ATOM 2704 N N . HIS A 1 343 ? -15.251 9.576 4.914 1.00 67.56 343 HIS A N 1
ATOM 2705 C CA . HIS A 1 343 ? -14.384 9.389 3.755 1.00 67.56 343 HIS A CA 1
ATOM 2706 C C . HIS A 1 343 ? -15.194 9.041 2.503 1.00 67.56 343 HIS A C 1
ATOM 2708 O O . HIS A 1 343 ? -14.997 9.671 1.467 1.00 67.56 343 HIS A O 1
ATOM 2714 N N . GLU A 1 344 ? -16.150 8.119 2.605 1.00 63.12 344 GLU A N 1
ATOM 2715 C CA . GLU A 1 344 ? -17.015 7.719 1.489 1.00 63.12 344 GLU A CA 1
ATOM 2716 C C . GLU A 1 344 ? -17.935 8.861 1.026 1.00 63.12 344 GLU A C 1
ATOM 2718 O O . GLU A 1 344 ? -18.100 9.085 -0.174 1.00 63.12 344 GLU A O 1
ATOM 2723 N N . SER A 1 345 ? -18.475 9.645 1.964 1.00 61.38 345 SER A N 1
ATOM 2724 C CA . SER A 1 345 ? -19.358 10.789 1.679 1.00 61.38 345 SER A CA 1
ATOM 2725 C C . SER A 1 345 ? -18.600 12.043 1.227 1.00 61.38 345 SER A C 1
ATOM 2727 O O . SER A 1 345 ? -19.157 12.897 0.540 1.00 61.38 345 SER A O 1
ATOM 2729 N N . GLY A 1 346 ? -17.326 12.173 1.603 1.00 54.03 346 GLY A N 1
ATOM 2730 C CA . GLY A 1 346 ? -16.429 13.253 1.187 1.00 54.03 346 GLY A CA 1
ATOM 2731 C C . GLY A 1 346 ? -15.869 13.073 -0.227 1.00 54.03 346 GLY A C 1
ATOM 2732 O O . GLY A 1 346 ? -15.378 14.034 -0.815 1.00 54.03 346 GLY A O 1
ATOM 2733 N N . CYS A 1 347 ? -15.994 11.878 -0.815 1.00 46.53 347 CYS A N 1
ATOM 2734 C CA . CYS A 1 347 ? -15.601 11.569 -2.194 1.00 46.53 347 CYS A CA 1
ATOM 2735 C C . CYS A 1 347 ? -16.561 12.126 -3.268 1.00 46.53 347 CYS A C 1
ATOM 2737 O O . CYS A 1 347 ? -16.541 11.684 -4.418 1.00 46.53 347 CYS A O 1
ATOM 2739 N N . ILE A 1 348 ? -17.379 13.130 -2.943 1.00 40.72 348 ILE A N 1
ATOM 2740 C CA . ILE A 1 348 ? -18.109 13.914 -3.940 1.00 40.72 348 ILE A CA 1
ATOM 2741 C C . ILE A 1 348 ? -17.170 15.039 -4.389 1.00 40.72 348 ILE A C 1
ATOM 2743 O O . ILE A 1 348 ? -16.895 15.971 -3.638 1.00 40.72 348 ILE A O 1
ATOM 2747 N N . SER A 1 349 ? -16.637 14.942 -5.608 1.00 40.09 349 SER A N 1
ATOM 2748 C CA . SER A 1 349 ? -15.723 15.947 -6.166 1.00 40.09 349 SER A CA 1
ATOM 2749 C C . SER A 1 349 ? -16.289 17.375 -6.023 1.00 40.09 349 SER A C 1
ATOM 2751 O O . SER A 1 349 ? -17.437 17.595 -6.416 1.00 40.09 349 SER A O 1
ATOM 2753 N N . PRO A 1 350 ? -15.495 18.383 -5.599 1.00 41.06 350 PRO A N 1
ATOM 2754 C CA . PRO A 1 350 ? -15.936 19.784 -5.573 1.00 41.06 350 PRO A CA 1
ATOM 2755 C C . PRO A 1 350 ? -16.217 20.379 -6.961 1.00 41.06 350 PRO A C 1
ATOM 2757 O O . PRO A 1 350 ? -16.651 21.520 -7.079 1.00 41.06 350 PRO A O 1
ATOM 2760 N N . ILE A 1 351 ? -15.970 19.638 -8.041 1.00 45.19 351 ILE A N 1
ATOM 2761 C CA . ILE A 1 351 ? -15.998 20.169 -9.402 1.00 45.19 351 ILE A CA 1
ATOM 2762 C C . ILE A 1 351 ? -17.333 19.836 -10.072 1.00 45.19 351 ILE A C 1
ATOM 2764 O O . ILE A 1 351 ? -17.412 19.161 -11.096 1.00 45.19 351 ILE A O 1
ATOM 2768 N N . LYS A 1 352 ? -18.414 20.363 -9.500 1.00 46.62 352 LYS A N 1
ATOM 2769 C CA . LYS A 1 352 ? -19.526 20.847 -10.319 1.00 46.62 352 LYS A CA 1
ATOM 2770 C C . LYS A 1 352 ? -19.519 22.371 -10.241 1.00 46.62 352 LYS A C 1
ATOM 2772 O O . LYS A 1 352 ? -20.226 22.957 -9.435 1.00 46.62 352 LYS A O 1
ATOM 2777 N N . GLY A 1 353 ? -18.720 22.998 -11.108 1.00 43.47 353 GLY A N 1
ATOM 2778 C CA . GLY A 1 353 ? -19.013 24.357 -11.570 1.00 43.47 353 GLY A CA 1
ATOM 2779 C C . GLY A 1 353 ? -18.160 25.522 -11.064 1.00 43.47 353 GLY A C 1
ATOM 2780 O O . GLY A 1 353 ? -18.629 26.651 -11.171 1.00 43.47 353 GLY A O 1
ATOM 2781 N N . THR A 1 354 ? -16.931 25.335 -10.579 1.00 42.03 354 THR A N 1
ATOM 2782 C CA . THR A 1 354 ? -16.041 26.482 -10.325 1.00 42.03 354 THR A CA 1
ATOM 2783 C C . THR A 1 354 ? -15.037 26.660 -11.468 1.00 42.03 354 THR A C 1
ATOM 2785 O O . THR A 1 354 ? -14.064 25.924 -11.597 1.00 42.03 354 THR A O 1
ATOM 2788 N N . ASN A 1 355 ? -15.284 27.666 -12.316 1.00 41.09 355 ASN A N 1
ATOM 2789 C CA . ASN A 1 355 ? -14.282 28.257 -13.209 1.00 41.09 355 ASN A CA 1
ATOM 2790 C C . ASN A 1 355 ? -13.220 28.962 -12.350 1.00 41.09 355 ASN A C 1
ATOM 2792 O O . ASN A 1 355 ? -13.267 30.180 -12.183 1.00 41.09 355 ASN A O 1
ATOM 2796 N N . VAL A 1 356 ? -12.306 28.208 -11.743 1.00 43.03 356 VAL A N 1
ATOM 2797 C CA . VAL A 1 356 ? -11.135 28.799 -11.090 1.00 43.03 356 VAL A CA 1
ATOM 2798 C C . VAL A 1 356 ? -10.025 28.874 -12.138 1.00 43.03 356 VAL A C 1
ATOM 2800 O O . VAL A 1 356 ? -9.688 27.839 -12.716 1.00 43.03 356 VAL A O 1
ATOM 2803 N N . PRO A 1 357 ? -9.480 30.066 -12.440 1.00 38.56 357 PRO A N 1
ATOM 2804 C CA . PRO A 1 357 ? -8.358 30.169 -13.359 1.00 38.56 357 PRO A CA 1
ATOM 2805 C C . PRO A 1 357 ? -7.150 29.401 -12.795 1.00 38.56 357 PRO A C 1
ATOM 2807 O O . PRO A 1 357 ? -6.941 29.411 -11.577 1.00 38.56 357 PRO A O 1
ATOM 2810 N N . PRO A 1 358 ? -6.366 28.723 -13.653 1.00 41.03 358 PRO A N 1
ATOM 2811 C CA . PRO A 1 358 ? -5.210 27.952 -13.214 1.00 41.03 358 PRO A CA 1
ATOM 2812 C C . PRO A 1 358 ? -4.199 28.843 -12.470 1.00 41.03 358 PRO A C 1
ATOM 2814 O O . PRO A 1 358 ? -4.082 30.035 -12.784 1.00 41.03 358 PRO A O 1
ATOM 2817 N N . PRO A 1 359 ? -3.471 28.296 -11.477 1.00 38.22 359 PRO A N 1
ATOM 2818 C CA . PRO A 1 359 ? -2.476 29.053 -10.729 1.00 38.22 359 PRO A CA 1
ATOM 2819 C C . PRO A 1 359 ? -1.374 29.570 -11.661 1.00 38.22 359 PRO A C 1
ATOM 2821 O O . PRO A 1 359 ? -0.953 28.887 -12.594 1.00 38.22 359 PRO A O 1
ATOM 2824 N N . GLN A 1 360 ? -0.913 30.798 -11.410 1.00 38.78 360 GLN A N 1
ATOM 2825 C CA . GLN A 1 360 ? 0.114 31.436 -12.230 1.00 38.78 360 GLN A CA 1
ATOM 2826 C C . GLN A 1 360 ? 1.454 30.710 -12.064 1.00 38.78 360 GLN A C 1
ATOM 2828 O O . GLN A 1 360 ? 2.032 30.679 -10.978 1.00 38.78 360 GLN A O 1
ATOM 2833 N N . VAL A 1 361 ? 1.942 30.125 -13.158 1.00 43.47 361 VAL A N 1
ATOM 2834 C CA . VAL A 1 361 ? 3.274 29.523 -13.248 1.00 43.47 361 VAL A CA 1
ATOM 2835 C C . VAL A 1 361 ? 4.292 30.652 -13.414 1.00 43.47 361 VAL A C 1
ATOM 2837 O O . VAL A 1 361 ? 4.311 31.330 -14.441 1.00 43.47 361 VAL A O 1
ATOM 2840 N N . TYR A 1 362 ? 5.136 30.872 -12.407 1.00 43.09 362 TYR A N 1
ATOM 2841 C CA . TYR A 1 362 ? 6.268 31.791 -12.520 1.00 43.09 362 TYR A CA 1
ATOM 2842 C C . TYR A 1 362 ? 7.436 31.073 -13.199 1.00 43.09 362 TYR A C 1
ATOM 2844 O O . TYR A 1 362 ? 8.050 30.180 -12.619 1.00 43.09 362 TYR A O 1
ATOM 2852 N N . PHE A 1 363 ? 7.757 31.475 -14.427 1.00 40.28 363 PHE A N 1
ATOM 2853 C CA . PHE A 1 363 ? 9.006 31.093 -15.077 1.00 40.28 363 PHE A CA 1
ATOM 2854 C C . PHE A 1 363 ? 10.145 31.928 -14.487 1.00 40.28 363 PHE A C 1
ATOM 2856 O O . PHE A 1 363 ? 10.275 33.110 -14.794 1.00 40.28 363 PHE A O 1
ATOM 2863 N N . THR A 1 364 ? 10.995 31.330 -13.656 1.00 45.16 364 THR A N 1
ATOM 2864 C CA . THR A 1 364 ? 12.308 31.908 -13.347 1.00 45.16 364 THR A CA 1
ATOM 2865 C C . THR A 1 364 ? 13.325 31.356 -14.332 1.00 45.16 364 THR A C 1
ATOM 2867 O O . THR A 1 364 ? 14.046 30.426 -14.005 1.00 45.16 364 THR A O 1
ATOM 2870 N N . ASN A 1 365 ? 13.368 31.923 -15.535 1.00 43.28 365 ASN A N 1
ATOM 2871 C CA . ASN A 1 365 ? 14.553 31.885 -16.386 1.00 43.28 365 ASN A CA 1
ATOM 2872 C C . ASN A 1 365 ? 14.749 33.292 -16.944 1.00 43.28 365 ASN A C 1
ATOM 2874 O O . ASN A 1 365 ? 14.127 33.689 -17.924 1.00 43.28 365 ASN A O 1
ATOM 2878 N N . GLY A 1 366 ? 15.591 34.050 -16.253 1.00 37.19 366 GLY A N 1
ATOM 2879 C CA . GLY A 1 366 ? 16.148 35.302 -16.730 1.00 37.19 366 GLY A CA 1
ATOM 2880 C C . GLY A 1 366 ? 17.653 35.236 -16.555 1.00 37.19 366 GLY A C 1
ATOM 2881 O O . GLY A 1 366 ? 18.192 35.852 -15.639 1.00 37.19 366 GLY A O 1
ATOM 2882 N N . GLU A 1 367 ? 18.318 34.456 -17.409 1.00 43.94 367 GLU A N 1
ATOM 2883 C CA . GLU A 1 367 ? 19.714 34.726 -17.742 1.00 43.94 367 GLU A CA 1
ATOM 2884 C C . GLU A 1 367 ? 19.790 36.196 -18.171 1.00 43.94 367 GLU A C 1
ATOM 2886 O O . GLU A 1 367 ? 19.102 36.628 -19.097 1.00 43.94 367 GLU A O 1
ATOM 2891 N N . SER A 1 368 ? 20.557 36.980 -17.424 1.00 44.00 368 SER A N 1
ATOM 2892 C CA . SER A 1 368 ? 20.904 38.351 -17.781 1.00 44.00 368 SER A CA 1
ATOM 2893 C C . SER A 1 368 ? 22.362 38.331 -18.219 1.00 44.00 368 SER A C 1
ATOM 2895 O O . SER A 1 368 ? 23.190 37.754 -17.515 1.00 44.00 368 SER A O 1
ATOM 2897 N N . CYS A 1 369 ? 22.600 38.906 -19.398 1.00 39.31 369 CYS A N 1
ATOM 2898 C CA . CYS A 1 369 ? 23.881 39.079 -20.080 1.00 39.31 369 CYS A CA 1
ATOM 2899 C C . CYS A 1 369 ? 25.051 39.521 -19.197 1.00 39.31 369 CYS A C 1
ATOM 2901 O O . CYS A 1 369 ? 24.819 40.316 -18.255 1.00 39.31 369 CYS A O 1
#

Foldseek 3Di:
DDDDDDDDDDDDDYDYDDDDDDDDDDDDDDDDDDDDDDDDDDDDPDDDDDDDDPDDDDDDDPDPPQQAEEEAFDEPPDCCVPPPVVVVCVVVVHGYDYLHDPDDDPVSVVVSVVNQLRYQEYEYEHDQLALRLVRLVVLLVVLVVLPHQYQYEYAQHDQQDDHVNHGQDPVSNVVSNVSVVVSCCSNLLSLHHYHHDDVVSSVVSVCVVVVNDDDSPPPVSVVVLLVCLLCVLPVPDQKDFLVSLLSSLVSVVFDPVCSDSVNSVVLLVVVVVVVVVVVVVVVVVVVVVVVVPPPDDDDDDDDDDDDDDDDDPDPDPPPSRIAGSVNSVVSSVVSVVVRVVCVVVVPPDPPPDDPDPDDDDDDPDDPDD

Secondary structure (DSSP, 8-state):
--------------------------------------------------------S-------PPPSEEEEE--TT--HIIIIIHHHHHHTT--EE----SS--THHHHHHHHHHHH-SEEEEEE-TTS--HHHHHHHHHHHHTS-SEEEEEEPPP-TT-EETTEEPPHHHHHHHHHHHHHHHHHHHHTT--EESSHHHHHHHHHHHHTT-----TTHHHHHHHHHHHHHHH-TT-S-B-HHHHHHHHHHTT--TTTS-HHHHHHHHHHHHHHHHHHHHHHHHHHHHHHTTT--S----------------------TTS-B-HHHHHHHHHHHHHHHHHHHHHH-S-S-SS--PPPPP---------